Protein 3TR0 (pdb70)

B-factor: mean 34.01, std 17.93, range [10.12, 157.71]

Solvent-accessible surface area: 11438 Å² total

Radius of gyration: 17.56 Å; Cα contacts (8 Å, |Δi|>4): 307; chains: 1; bounding box: 59×30×43 Å

Foldseek 3Di:
DQAAEEEEEAAALQCRVVLVVVLPVVDPQEEEFAKEKCPDAWVVDDDPPNHPHDHPVVVVCVVVVQFLFKDADPNMIIGGGPPVQVVSSVVVGYYYYHDAPRRVVSCCVVGVLYAYEYEAEPDLVSSLVSVVVPPRDDNVCSVVSSVVRVVSVSRVVHDYYAYPPDSVVSSVVVVVVVVVSCVDPVNCCPVCVVVVVVD

Secondary structure (DSSP, 8-state):
----EEEEE--TTS-HHHHHHHHHHHSSSEEEPPPEE-SPPPTT--BTTTBEE--HHHHH--TT--EEEEEEETTEEEEEEHHHHHHHHHTT-EEEEE--HHHHHHHHHH-TT-EEEEEEPS-HHHHHHHHHT-TTS-SSTHHHHHHHHHH---GGG-SEEEE-SSHHHHHHHHHHHHHHHTTSHHHHHHHTHHHHHH-

Sequence (199 aa):
NKANLFIISAPSGAGKTSLVRALVKALAEIKISISHTTRPKRPGDQEGVDYFFIDETRFQAVKEGAFLEHATIYERHYGTEKDWVLRQLKAGRDVLLEIDWQGARQIRELFPPALSIFILPPSIEALRERLIKRRQDDTAIIEQRLALAREEAHYKEFDYLVVNDNFDQAVQNLIHIIISAERLQRDVQEEKKLSRLLAEL

Organism: Coxiella burnetii (strain RSA 493 / Nine Mile phase I) (NCBI:txid227377)

Nearest PDB structures (foldseek):
  3tr0-assembly1_A  TM=1.004E+00  e=2.151E-41  Coxiella burnetii
  8egl-assembly1_K  TM=9.693E-01  e=2.311E-27  Pseudomonas aeruginosa PAO1
  8egl-assembly2_H  TM=9.604E-01  e=1.007E-25  Pseudomonas aeruginosa PAO1
  7s5e-assembly3_E  TM=9.638E-01  e=1.145E-25  Stenotrophomonas maltophilia K279a
  8egl-assembly1_J  TM=9.606E-01  e=2.803E-25  Pseudomonas aeruginosa PAO1

Structure (mmCIF, N/CA/C/O backbone):
data_3TR0
#
_entry.id   3TR0
#
_cell.length_a   67.834
_cell.length_b   45.899
_cell.length_c   70.042
_cell.angle_alpha   90.00
_cell.angle_beta   90.35
_cell.angle_gamma   90.00
#
_symmetry.space_group_name_H-M   'C 1 2 1'
#
loop_
_entity.id
_entity.type
_entity.pdbx_description
1 polymer 'Guanylate kinase'
2 non-polymer 'SULFATE ION'
3 non-polymer "GUANOSINE-5'-MONOPHOSPHATE"
4 water water
#
loop_
_atom_site.group_PDB
_atom_site.id
_atom_site.type_symbol
_atom_site.label_atom_id
_atom_site.label_alt_id
_atom_site.label_comp_id
_atom_site.label_asym_id
_atom_site.label_entity_id
_atom_site.label_seq_id
_atom_site.pdbx_PDB_ins_code
_atom_site.Cartn_x
_atom_site.Cartn_y
_atom_site.Cartn_z
_atom_site.occupancy
_atom_site.B_iso_or_equiv
_atom_site.auth_seq_id
_atom_site.auth_comp_id
_atom_site.auth_asym_id
_atom_site.auth_atom_id
_atom_site.pdbx_PDB_model_num
ATOM 1 N N . ASN A 1 5 ? 12.851 20.715 -24.258 1.00 60.49 2 ASN A N 1
ATOM 2 C CA . ASN A 1 5 ? 13.343 21.687 -23.288 1.00 56.56 2 ASN A CA 1
ATOM 3 C C . ASN A 1 5 ? 12.836 23.107 -23.540 1.00 48.74 2 ASN A C 1
ATOM 4 O O . ASN A 1 5 ? 13.433 24.082 -23.085 1.00 52.55 2 ASN A O 1
ATOM 9 N N . LYS A 1 6 ? 11.739 23.215 -24.284 1.00 27.01 3 LYS A N 1
ATOM 10 C CA . LYS A 1 6 ? 10.968 24.449 -24.322 1.00 20.53 3 LYS A CA 1
ATOM 11 C C . LYS A 1 6 ? 9.516 24.077 -24.069 1.00 23.44 3 LYS A C 1
ATOM 12 O O . LYS A 1 6 ? 8.688 24.068 -24.982 1.00 20.62 3 LYS A O 1
ATOM 18 N N . ALA A 1 7 ? 9.229 23.754 -22.815 1.00 21.00 4 ALA A N 1
ATOM 19 C CA . ALA A 1 7 ? 7.939 23.207 -22.426 1.00 15.01 4 ALA A CA 1
ATOM 20 C C . ALA A 1 7 ? 6.827 24.229 -22.590 1.00 22.01 4 ALA A C 1
ATOM 21 O O . ALA A 1 7 ? 7.057 25.432 -22.511 1.00 18.34 4 ALA A O 1
ATOM 23 N N . ASN A 1 8 ? 5.614 23.737 -22.806 1.00 14.84 5 ASN A N 1
ATOM 24 C CA . ASN A 1 8 ? 4.483 24.607 -23.070 1.00 21.93 5 ASN A CA 1
ATOM 25 C C . ASN A 1 8 ? 3.299 24.192 -22.211 1.00 19.67 5 ASN A C 1
ATOM 26 O O . ASN A 1 8 ? 3.303 23.114 -21.610 1.00 16.28 5 ASN A O 1
ATOM 31 N N . LEU A 1 9 ? 2.296 25.058 -22.146 1.00 13.94 6 LEU A N 1
ATOM 32 C CA . LEU A 1 9 ? 1.034 24.728 -21.503 1.00 12.45 6 LEU A CA 1
ATOM 33 C C . LEU A 1 9 ? 0.011 24.330 -22.562 1.00 18.60 6 LEU A C 1
ATOM 34 O O . LEU A 1 9 ? -0.114 24.986 -23.588 1.00 18.33 6 LEU A O 1
ATOM 39 N N . PHE A 1 10 ? -0.717 23.252 -22.302 1.00 14.89 7 PHE A N 1
ATOM 40 C CA . PHE A 1 10 ? -1.758 22.800 -23.205 1.00 19.01 7 PHE A CA 1
ATOM 41 C C . PHE A 1 10 ? -3.084 22.823 -22.478 1.00 17.12 7 PHE A C 1
ATOM 42 O O . PHE A 1 10 ? -3.327 22.002 -21.596 1.00 16.51 7 PHE A O 1
ATOM 50 N N . ILE A 1 11 ? -3.928 23.785 -22.843 1.00 14.30 8 ILE A N 1
ATOM 51 C CA . ILE A 1 11 ? -5.214 23.980 -22.185 1.00 12.52 8 ILE A CA 1
ATOM 52 C C . ILE A 1 11 ? -6.240 23.072 -22.838 1.00 15.00 8 ILE A C 1
ATOM 53 O O . ILE A 1 11 ? -6.373 23.064 -24.057 1.00 14.56 8 ILE A O 1
ATOM 58 N N . ILE A 1 12 ? -6.957 22.303 -22.024 1.00 16.38 9 ILE A N 1
ATOM 59 C CA . ILE A 1 12 ? -8.024 21.449 -22.523 1.00 15.09 9 ILE A CA 1
ATOM 60 C C . ILE A 1 12 ? -9.338 21.873 -21.886 1.00 18.98 9 ILE A C 1
ATOM 61 O O . ILE A 1 12 ? -9.480 21.817 -20.663 1.00 21.82 9 ILE A O 1
ATOM 66 N N . SER A 1 13 ? -10.296 22.297 -22.706 1.00 16.25 10 SER A N 1
ATOM 67 C CA . SER A 1 13 ? -11.601 22.717 -22.191 1.00 16.81 10 SER A CA 1
ATOM 68 C C . SER A 1 13 ? -12.728 21.968 -22.883 1.00 16.66 10 SER A C 1
ATOM 69 O O . SER A 1 13 ? -12.598 21.562 -24.036 1.00 15.91 10 SER A O 1
ATOM 72 N N . ALA A 1 14 ? -13.835 21.783 -22.167 1.00 16.49 11 ALA A N 1
ATOM 73 C CA . ALA A 1 14 ? -14.983 21.073 -22.708 1.00 17.61 11 ALA A CA 1
ATOM 74 C C . ALA A 1 14 ? -16.171 21.207 -21.765 1.00 15.94 11 ALA A C 1
ATOM 75 O O . ALA A 1 14 ? -15.996 21.434 -20.568 1.00 17.29 11 ALA A O 1
ATOM 77 N N . PRO A 1 15 ? -17.388 21.080 -22.305 1.00 18.99 12 PRO A N 1
ATOM 78 C CA . PRO A 1 15 ? -18.556 21.093 -21.423 1.00 23.04 12 PRO A CA 1
ATOM 79 C C . PRO A 1 15 ? -18.536 19.846 -20.548 1.00 26.41 12 PRO A C 1
ATOM 80 O O . PRO A 1 15 ? -17.953 18.838 -20.947 1.00 24.28 12 PRO A O 1
ATOM 84 N N . SER A 1 16 ? -19.139 19.917 -19.367 1.00 29.33 13 SER A N 1
ATOM 85 C CA . SER A 1 16 ? -19.235 18.745 -18.508 1.00 30.91 13 SER A CA 1
ATOM 86 C C . SER A 1 16 ? -19.955 17.629 -19.257 1.00 20.49 13 SER A C 1
ATOM 87 O O . SER A 1 16 ? -20.941 17.874 -19.952 1.00 25.23 13 SER A O 1
ATOM 90 N N . GLY A 1 17 ? -19.446 16.409 -19.131 1.00 20.59 14 GLY A N 1
ATOM 91 C CA . GLY A 1 17 ? -20.047 15.262 -19.787 1.00 18.41 14 GLY A CA 1
ATOM 92 C C . GLY A 1 17 ? -19.479 14.967 -21.164 1.00 18.65 14 GLY A C 1
ATOM 93 O O . GLY A 1 17 ? -19.985 14.099 -21.874 1.00 23.12 14 GLY A O 1
ATOM 94 N N . ALA A 1 18 ? -18.428 15.684 -21.549 1.00 20.34 15 ALA A N 1
ATOM 95 C CA . ALA A 1 18 ? -17.836 15.494 -22.872 1.00 21.83 15 ALA A CA 1
ATOM 96 C C . ALA A 1 18 ? -16.783 14.390 -22.892 1.00 22.32 15 ALA A C 1
ATOM 97 O O . ALA A 1 18 ? -16.310 14.002 -23.958 1.00 21.76 15 ALA A O 1
ATOM 99 N N . GLY A 1 19 ? -16.414 13.894 -21.713 1.00 20.39 16 GLY A N 1
ATOM 100 C CA . GLY A 1 19 ? -15.443 12.817 -21.607 1.00 23.95 16 GLY A CA 1
ATOM 101 C C . GLY A 1 19 ? -14.008 13.314 -21.594 1.00 24.39 16 GLY A C 1
ATOM 102 O O . GLY A 1 19 ? -13.069 12.566 -21.875 1.00 21.89 16 GLY A O 1
ATOM 103 N N . LYS A 1 20 ? -13.843 14.585 -21.255 1.00 20.73 17 LYS A N 1
ATOM 104 C CA . LYS A 1 20 ? -12.536 15.225 -21.264 1.00 24.41 17 LYS A CA 1
ATOM 105 C C . LYS A 1 20 ? -11.559 14.597 -20.270 1.00 19.93 17 LYS A C 1
ATOM 106 O O . LYS A 1 20 ? -10.423 14.301 -20.618 1.00 18.88 17 LYS A O 1
ATOM 112 N N . THR A 1 21 ? -11.995 14.390 -19.032 1.00 18.45 18 THR A N 1
ATOM 113 C CA . THR A 1 21 ? -11.088 13.835 -18.030 1.00 19.81 18 THR A CA 1
ATOM 114 C C . THR A 1 21 ? -10.484 12.506 -18.477 1.00 24.77 18 THR A C 1
ATOM 115 O O . THR A 1 21 ? -9.282 12.285 -18.336 1.00 20.60 18 THR A O 1
ATOM 119 N N . SER A 1 22 ? -11.313 11.631 -19.036 1.00 21.46 19 SER A N 1
ATOM 120 C CA . SER A 1 22 ? -10.835 10.330 -19.499 1.00 20.69 19 SER A CA 1
ATOM 121 C C . SER A 1 22 ? -9.849 10.453 -20.660 1.00 21.71 19 SER A C 1
ATOM 122 O O . SER A 1 22 ? -8.853 9.733 -20.712 1.00 21.88 19 SER A O 1
ATOM 125 N N . LEU A 1 23 ? -10.135 11.357 -21.592 1.00 18.57 20 LEU A N 1
ATOM 126 C CA . LEU A 1 23 ? -9.243 11.592 -22.727 1.00 18.94 20 LEU A CA 1
ATOM 127 C C . LEU A 1 23 ? -7.868 12.041 -22.255 1.00 22.18 20 LEU A C 1
ATOM 128 O O . LEU A 1 23 ? -6.845 11.525 -22.704 1.00 19.53 20 LEU A O 1
ATOM 133 N N . VAL A 1 24 ? -7.858 13.022 -21.361 1.00 21.18 21 VAL A N 1
ATOM 134 C CA . VAL A 1 24 ? -6.614 13.583 -20.853 1.00 20.44 21 VAL A CA 1
ATOM 135 C C . VAL A 1 24 ? -5.779 12.537 -20.116 1.00 19.76 21 VAL A C 1
ATOM 136 O O . VAL A 1 24 ? -4.555 12.517 -20.232 1.00 21.11 21 VAL A O 1
ATOM 140 N N . ARG A 1 25 ? -6.441 11.656 -19.378 1.00 20.51 22 ARG A N 1
ATOM 141 C CA . ARG A 1 25 ? -5.729 10.598 -18.660 1.00 23.98 22 ARG A CA 1
ATOM 142 C C . ARG A 1 25 ? -5.078 9.583 -19.599 1.00 26.30 22 ARG A C 1
ATOM 143 O O . ARG A 1 25 ? -3.981 9.090 -19.326 1.00 29.75 22 ARG A O 1
ATOM 151 N N . ALA A 1 26 ? -5.746 9.281 -20.707 1.00 25.33 23 ALA A N 1
ATOM 152 C CA . ALA A 1 26 ? -5.175 8.395 -21.715 1.00 26.06 23 ALA A CA 1
ATOM 153 C C . ALA A 1 26 ? -4.033 9.086 -22.454 1.00 22.25 23 ALA A C 1
ATOM 154 O O . ALA A 1 26 ? -3.038 8.455 -22.806 1.00 27.87 23 ALA A O 1
ATOM 156 N N . LEU A 1 27 ? -4.187 10.384 -22.694 1.00 23.85 24 LEU A N 1
ATOM 157 C CA . LEU A 1 27 ? -3.157 11.170 -23.364 1.00 22.40 24 LEU A CA 1
ATOM 158 C C . LEU A 1 27 ? -1.819 11.088 -22.636 1.00 24.64 24 LEU A C 1
ATOM 159 O O . LEU A 1 27 ? -0.773 10.881 -23.256 1.00 25.85 24 LEU A O 1
ATOM 164 N N . VAL A 1 28 ? -1.848 11.255 -21.319 1.00 26.26 25 VAL A N 1
ATOM 165 C CA . VAL A 1 28 ? -0.606 11.261 -20.547 1.00 22.90 25 VAL A CA 1
ATOM 166 C C . VAL A 1 28 ? 0.024 9.878 -20.470 1.00 25.97 25 VAL A C 1
ATOM 167 O O . VAL A 1 28 ? 1.216 9.748 -20.194 1.00 30.32 25 VAL A O 1
ATOM 171 N N . LYS A 1 29 ? -0.775 8.845 -20.717 1.00 32.61 26 LYS A N 1
ATOM 172 C CA . LYS A 1 29 ? -0.261 7.480 -20.742 1.00 34.03 26 LYS A CA 1
ATOM 173 C C . LYS A 1 29 ? 0.438 7.184 -22.062 1.00 37.26 26 LYS A C 1
ATOM 174 O O . LYS A 1 29 ? 1.348 6.358 -22.123 1.00 41.32 26 LYS A O 1
ATOM 180 N N . ALA A 1 30 ? 0.013 7.873 -23.114 1.00 29.14 27 ALA A N 1
ATOM 181 C CA . ALA A 1 30 ? 0.542 7.642 -24.454 1.00 32.06 27 ALA A CA 1
ATOM 182 C C . ALA A 1 30 ? 1.785 8.477 -24.757 1.00 38.06 27 ALA A C 1
ATOM 183 O O . ALA A 1 30 ? 2.601 8.102 -25.600 1.00 41.21 27 ALA A O 1
ATOM 185 N N . LEU A 1 31 ? 1.925 9.608 -24.072 1.00 26.43 28 LEU A N 1
ATOM 186 C CA . LEU A 1 31 ? 3.032 10.525 -24.319 1.00 26.15 28 LEU A CA 1
ATOM 187 C C . LEU A 1 31 ? 3.981 10.622 -23.138 1.00 30.86 28 LEU A C 1
ATOM 188 O O . LEU A 1 31 ? 3.580 10.454 -21.988 1.00 36.25 28 LEU A O 1
ATOM 193 N N . ALA A 1 32 ? 5.243 10.912 -23.431 1.00 25.87 29 ALA A N 1
ATOM 194 C CA . ALA A 1 32 ? 6.228 11.154 -22.388 1.00 30.56 29 ALA A CA 1
ATOM 195 C C . ALA A 1 32 ? 6.393 12.654 -22.163 1.00 26.37 29 ALA A C 1
ATOM 196 O O . ALA A 1 32 ? 6.007 13.462 -23.008 1.00 30.88 29 ALA A O 1
ATOM 198 N N . GLU A 1 33 ? 6.959 13.011 -21.015 1.00 23.65 30 GLU A N 1
ATOM 199 C CA . GLU A 1 33 ? 7.336 14.389 -20.712 1.00 20.47 30 GLU A CA 1
ATOM 200 C C . GLU A 1 33 ? 6.155 15.357 -20.720 1.00 25.39 30 GLU A C 1
ATOM 201 O O . GLU A 1 33 ? 6.276 16.502 -21.155 1.00 19.38 30 GLU A O 1
ATOM 207 N N . ILE A 1 34 ? 5.014 14.888 -20.230 1.00 22.45 31 ILE A N 1
ATOM 208 C CA . ILE A 1 34 ? 3.839 15.735 -20.097 1.00 18.32 31 ILE A CA 1
ATOM 209 C C . ILE A 1 34 ? 3.041 15.286 -18.879 1.00 25.31 31 ILE A C 1
ATOM 210 O O . ILE A 1 34 ? 2.820 14.094 -18.674 1.00 25.44 31 ILE A O 1
ATOM 215 N N . LYS A 1 35 ? 2.641 16.244 -18.052 1.00 16.36 32 LYS A N 1
ATOM 216 C CA . LYS A 1 35 ? 1.918 15.923 -16.827 1.00 19.68 32 LYS A CA 1
ATOM 217 C C . LYS A 1 35 ? 0.668 16.775 -16.674 1.00 22.30 32 LYS A C 1
ATOM 218 O O . LYS A 1 35 ? 0.598 17.894 -17.185 1.00 23.98 32 LYS A O 1
ATOM 224 N N . ILE A 1 36 ? -0.319 16.235 -15.968 1.00 23.73 33 ILE A N 1
ATOM 225 C CA . ILE A 1 36 ? -1.572 16.935 -15.744 1.00 18.32 33 ILE A CA 1
ATOM 226 C C . ILE A 1 36 ? -1.540 17.716 -14.443 1.00 23.00 33 ILE A C 1
ATOM 227 O O . ILE A 1 36 ? -1.244 17.162 -13.384 1.00 23.11 33 ILE A O 1
ATOM 232 N N . SER A 1 37 ? -1.845 19.005 -14.519 1.00 19.06 34 SER A N 1
ATOM 233 C CA . SER A 1 37 ? -1.986 19.808 -13.309 1.00 22.99 34 SER A CA 1
ATOM 234 C C . SER A 1 37 ? -3.212 19.361 -12.525 1.00 22.31 34 SER A C 1
ATOM 235 O O . SER A 1 37 ? -4.319 19.315 -13.064 1.00 19.05 34 SER A O 1
ATOM 238 N N . ILE A 1 38 ? -3.007 19.022 -11.254 1.00 20.43 35 ILE A N 1
ATOM 239 C CA . ILE A 1 38 ? -4.118 18.695 -10.367 1.00 19.56 35 ILE A CA 1
ATOM 240 C C . ILE A 1 38 ? -4.594 19.972 -9.693 1.00 20.00 35 ILE A C 1
ATOM 241 O O . ILE A 1 38 ? -3.846 20.613 -8.948 1.00 21.11 35 ILE A O 1
ATOM 246 N N . SER A 1 39 ? -5.838 20.344 -9.972 1.00 20.12 36 SER A N 1
ATOM 247 C CA . SER A 1 39 ? -6.401 21.603 -9.496 1.00 21.08 36 SER A CA 1
ATOM 248 C C . SER A 1 39 ? -6.840 21.558 -8.040 1.00 31.18 36 SER A C 1
ATOM 249 O O . SER A 1 39 ? -7.090 20.489 -7.482 1.00 30.66 36 SER A O 1
ATOM 252 N N . HIS A 1 40 ? -6.933 22.738 -7.437 1.00 22.21 37 HIS A N 1
ATOM 253 C CA . HIS A 1 40 ? -7.605 22.905 -6.157 1.00 24.68 37 HIS A CA 1
ATOM 254 C C . HIS A 1 40 ? -9.054 23.286 -6.436 1.00 27.33 37 HIS A C 1
ATOM 255 O O . HIS A 1 40 ? -9.339 23.996 -7.402 1.00 27.79 37 HIS A O 1
ATOM 262 N N . THR A 1 41 ? -9.971 22.808 -5.601 1.00 27.22 38 THR A N 1
ATOM 263 C CA . THR A 1 41 ? -11.385 23.117 -5.767 1.00 28.35 38 THR A CA 1
ATOM 264 C C . THR A 1 41 ? -12.128 23.115 -4.433 1.00 30.86 38 THR A C 1
ATOM 265 O O . THR A 1 41 ? -11.768 22.387 -3.511 1.00 27.00 38 THR A O 1
ATOM 269 N N . THR A 1 42 ? -13.164 23.942 -4.342 1.00 28.90 39 THR A N 1
ATOM 270 C CA . THR A 1 42 ? -14.030 23.962 -3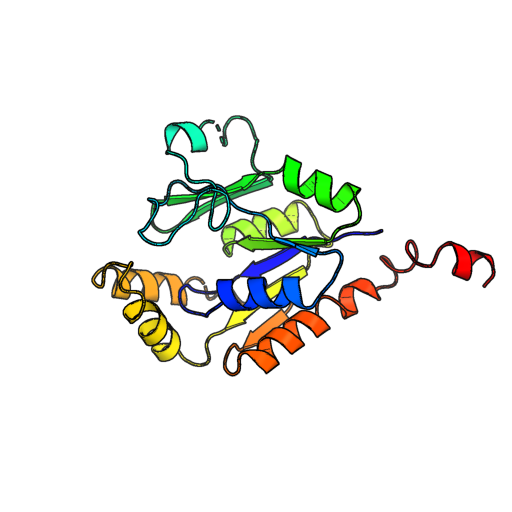.173 1.00 28.51 39 THR A CA 1
ATOM 271 C C . THR A 1 42 ? -15.241 23.079 -3.430 1.00 35.51 39 THR A C 1
ATOM 272 O O . THR A 1 42 ? -16.061 22.857 -2.540 1.00 34.49 39 THR A O 1
ATOM 276 N N . ARG A 1 43 ? -15.353 22.584 -4.659 1.00 34.15 40 ARG A N 1
ATOM 277 C CA . ARG A 1 43 ? -16.435 21.678 -5.013 1.00 35.75 40 ARG A CA 1
ATOM 278 C C . ARG A 1 43 ? -16.377 20.471 -4.083 1.00 35.12 40 ARG A C 1
ATOM 279 O O . ARG A 1 43 ? -15.323 19.864 -3.912 1.00 33.50 40 ARG A O 1
ATOM 287 N N . PRO A 1 44 ? -17.511 20.125 -3.460 1.00 42.72 41 PRO A N 1
ATOM 288 C CA . PRO A 1 44 ? -17.478 19.047 -2.467 1.00 42.72 41 PRO A CA 1
ATOM 289 C C . PRO A 1 44 ? -16.907 17.750 -3.035 1.00 39.41 41 PRO A C 1
ATOM 290 O O . PRO A 1 44 ? -17.218 17.374 -4.166 1.00 38.24 41 PRO A O 1
ATOM 294 N N . LYS A 1 45 ? -16.066 17.084 -2.253 1.00 39.95 42 LYS A N 1
ATOM 295 C CA . LYS A 1 45 ? -15.503 15.802 -2.653 1.00 45.50 42 LYS A CA 1
ATOM 296 C C . LYS A 1 45 ? -16.620 14.774 -2.797 1.00 41.70 42 LYS A C 1
ATOM 297 O O . LYS A 1 45 ? -17.407 14.573 -1.876 1.00 46.80 42 LYS A O 1
ATOM 303 N N . ARG A 1 46 ? -16.692 14.137 -3.962 1.00 47.07 43 ARG A N 1
ATOM 304 C CA . ARG A 1 46 ? -17.754 13.179 -4.253 1.00 51.69 43 ARG A CA 1
ATOM 305 C C . ARG A 1 46 ? -17.300 11.755 -3.960 1.00 44.98 43 ARG A C 1
ATOM 306 O O . ARG A 1 46 ? -16.103 11.479 -3.919 1.00 37.76 43 ARG A O 1
ATOM 314 N N . PRO A 1 47 ? -18.260 10.841 -3.749 1.00 52.91 44 PRO A N 1
ATOM 315 C CA . PRO A 1 47 ? -17.902 9.425 -3.640 1.00 52.58 44 PRO A CA 1
ATOM 316 C C . PRO A 1 47 ? -17.152 8.993 -4.894 1.00 54.44 44 PRO A C 1
ATOM 317 O O . PRO A 1 47 ? -17.615 9.250 -6.006 1.00 45.24 44 PRO A O 1
ATOM 321 N N . GLY A 1 48 ? -15.997 8.362 -4.715 1.00 54.01 45 GLY A N 1
ATOM 322 C CA . GLY A 1 48 ? -15.175 7.960 -5.840 1.00 48.86 45 GLY A CA 1
ATOM 323 C C . GLY A 1 48 ? -13.963 8.854 -6.019 1.00 44.82 45 GLY A C 1
ATOM 324 O O . GLY A 1 48 ? -12.925 8.409 -6.507 1.00 42.34 45 GLY A O 1
ATOM 325 N N . ASP A 1 49 ? -14.093 10.118 -5.622 1.00 37.49 46 ASP A N 1
ATOM 326 C CA . ASP A 1 49 ? -12.993 11.074 -5.735 1.00 30.84 46 ASP A CA 1
ATOM 327 C C . ASP A 1 49 ? -11.846 10.725 -4.796 1.00 38.27 46 ASP A C 1
ATOM 328 O O . ASP A 1 49 ? -12.065 10.245 -3.683 1.00 36.63 46 ASP A O 1
ATOM 333 N N . GLN A 1 50 ? -10.622 10.980 -5.248 1.00 35.06 47 GLN A N 1
ATOM 334 C CA . GLN A 1 50 ? -9.436 10.737 -4.439 1.00 41.33 47 GLN A CA 1
ATOM 335 C C . GLN A 1 50 ? -8.593 12.001 -4.297 1.00 42.25 47 GLN A C 1
ATOM 336 O O . GLN A 1 50 ? -8.214 12.622 -5.290 1.00 33.49 47 GLN A O 1
ATOM 342 N N . GLU A 1 51 ? -8.303 12.377 -3.055 1.00 39.15 48 GLU A N 1
ATOM 343 C CA . GLU A 1 51 ? -7.460 13.535 -2.783 1.00 33.04 48 GLU A CA 1
ATOM 344 C C . GLU A 1 51 ? -6.112 13.412 -3.493 1.00 35.24 48 GLU A C 1
ATOM 345 O O . GLU A 1 51 ? -5.438 12.388 -3.388 1.00 38.96 48 GLU A O 1
ATOM 351 N N . GLY A 1 52 ? -5.728 14.457 -4.220 1.00 32.61 49 GLY A N 1
ATOM 352 C CA . GLY A 1 52 ? -4.458 14.474 -4.928 1.00 26.01 49 GLY A CA 1
ATOM 353 C C . GLY A 1 52 ? -4.480 13.715 -6.241 1.00 35.02 49 GLY A C 1
ATOM 354 O O . GLY A 1 52 ? -3.486 13.683 -6.969 1.00 36.99 49 GLY A O 1
ATOM 355 N N . VAL A 1 53 ? -5.615 13.096 -6.548 1.00 35.97 50 VAL A N 1
ATOM 356 C CA . VAL A 1 53 ? -5.768 12.362 -7.798 1.00 30.78 50 VAL A CA 1
ATOM 357 C C . VAL A 1 53 ? -6.741 13.085 -8.725 1.00 35.64 50 VAL A C 1
ATOM 358 O O . VAL A 1 53 ? -6.409 13.409 -9.864 1.00 36.38 50 VAL A O 1
ATOM 362 N N . ASP A 1 54 ? -7.946 13.335 -8.225 1.00 25.09 51 ASP A N 1
ATOM 363 C CA . ASP A 1 54 ? -8.948 14.080 -8.972 1.00 24.59 51 ASP A CA 1
ATOM 364 C C . ASP A 1 54 ? -8.748 15.575 -8.753 1.00 27.14 51 ASP A C 1
ATOM 365 O O . ASP A 1 54 ? -8.717 16.360 -9.700 1.00 26.72 51 ASP A O 1
ATOM 370 N N . TYR A 1 55 ? -8.597 15.955 -7.490 1.00 23.68 52 TYR A N 1
ATOM 371 C CA . TYR A 1 55 ? -8.358 17.341 -7.120 1.00 22.49 52 TYR A CA 1
ATOM 372 C C . TYR A 1 55 ? -7.656 17.369 -5.782 1.00 34.64 52 TYR A C 1
ATOM 373 O O . TYR A 1 55 ? -7.569 16.352 -5.092 1.00 26.85 52 TYR A O 1
ATOM 382 N N . PHE A 1 56 ? -7.161 18.545 -5.420 1.00 23.64 53 PHE A N 1
ATOM 383 C CA . PHE A 1 56 ? -6.853 18.835 -4.038 1.00 26.99 53 PHE A CA 1
ATOM 384 C C . PHE A 1 56 ? -8.108 19.482 -3.487 1.00 28.72 53 PHE A C 1
ATOM 385 O O . PHE A 1 56 ? -8.416 20.628 -3.815 1.00 29.70 53 PHE A O 1
ATOM 393 N N . PHE A 1 57 ? -8.851 18.737 -2.677 1.00 27.48 54 PHE A N 1
ATOM 394 C CA . PHE A 1 57 ? -10.117 19.237 -2.170 1.00 28.50 54 PHE A CA 1
ATOM 395 C C . PHE A 1 57 ? -9.905 20.075 -0.917 1.00 30.32 54 PHE A C 1
ATOM 396 O O . PHE A 1 57 ? -9.349 19.603 0.073 1.00 31.49 54 PHE A O 1
ATOM 404 N N . ILE A 1 58 ? -10.340 21.328 -0.976 1.00 34.08 55 ILE A N 1
ATOM 405 C CA . ILE A 1 58 ? -10.198 22.239 0.151 1.00 35.34 55 ILE A CA 1
ATOM 406 C C . ILE A 1 58 ? -11.486 23.025 0.360 1.00 34.98 55 ILE A C 1
ATOM 407 O O . ILE A 1 58 ? -12.415 22.920 -0.440 1.00 35.74 55 ILE A O 1
ATOM 412 N N . ASP A 1 59 ? -11.544 23.808 1.433 1.00 37.67 56 ASP A N 1
ATOM 413 C CA . ASP A 1 59 ? -12.724 24.627 1.694 1.00 37.72 56 ASP A CA 1
ATOM 414 C C . ASP A 1 59 ? -12.563 26.054 1.174 1.00 41.64 56 ASP A C 1
ATOM 415 O O . ASP A 1 59 ? -11.480 26.446 0.734 1.00 41.35 56 ASP A O 1
ATOM 420 N N . GLU A 1 60 ? -13.652 26.816 1.213 1.00 38.90 57 GLU A N 1
ATOM 421 C CA . GLU A 1 60 ? -13.657 28.198 0.736 1.00 44.45 57 GLU A CA 1
ATOM 422 C C . GLU A 1 60 ? -12.617 29.060 1.441 1.00 39.27 57 GLU A C 1
ATOM 423 O O . GLU A 1 60 ? -11.974 29.903 0.818 1.00 38.16 57 GLU A O 1
ATOM 429 N N . THR A 1 61 ? -12.473 28.859 2.747 1.00 39.31 58 THR A N 1
ATOM 430 C CA . THR A 1 61 ? -11.517 29.625 3.534 1.00 39.96 58 THR A CA 1
ATOM 431 C C . THR A 1 61 ? -10.106 29.426 2.998 1.00 39.46 58 THR A C 1
ATOM 432 O O . THR A 1 61 ? -9.375 30.390 2.763 1.00 41.68 58 THR A O 1
ATOM 436 N N . ARG A 1 62 ? -9.730 28.168 2.802 1.00 40.46 59 ARG A N 1
ATOM 437 C CA . ARG A 1 62 ? -8.443 27.834 2.200 1.00 44.61 59 ARG A CA 1
ATOM 438 C C . ARG A 1 62 ? -8.297 28.405 0.789 1.00 41.03 59 ARG A C 1
ATOM 439 O O . ARG A 1 62 ? -7.262 28.976 0.447 1.00 39.21 59 ARG A O 1
ATOM 447 N N . PHE A 1 63 ? -9.331 28.245 -0.030 1.00 36.50 60 PHE A N 1
ATOM 448 C CA . PHE A 1 63 ? -9.262 28.692 -1.419 1.00 32.32 60 PHE A CA 1
ATOM 449 C C . PHE A 1 63 ? -9.143 30.208 -1.502 1.00 37.53 60 PHE A C 1
ATOM 450 O O . PHE A 1 63 ? -8.318 30.735 -2.249 1.00 31.47 60 PHE A O 1
ATOM 458 N N . GLN A 1 64 ? -9.968 30.908 -0.729 1.00 40.19 61 GLN A N 1
ATOM 459 C CA . GLN A 1 64 ? -9.940 32.364 -0.720 1.00 42.77 61 GLN A CA 1
ATOM 460 C C . GLN A 1 64 ? -8.565 32.854 -0.287 1.00 47.75 61 GLN A C 1
ATOM 461 O O . GLN A 1 64 ? -8.026 33.806 -0.853 1.00 41.86 61 GLN A O 1
ATOM 467 N N . ALA A 1 65 ? -8.002 32.194 0.721 1.00 49.78 62 ALA A N 1
ATOM 468 C CA . ALA A 1 65 ? -6.647 32.488 1.163 1.00 48.52 62 ALA A CA 1
ATOM 469 C C . ALA A 1 65 ? -5.688 32.435 -0.024 1.00 39.42 62 ALA A C 1
ATOM 470 O O . ALA A 1 65 ? -4.986 33.405 -0.306 1.00 39.33 62 ALA A O 1
ATOM 480 N N . VAL A 1 67 ? -6.223 32.646 -3.141 1.00 42.91 64 VAL A N 1
ATOM 481 C CA . VAL A 1 67 ? -6.515 33.713 -4.094 1.00 42.26 64 VAL A CA 1
ATOM 482 C C . VAL A 1 67 ? -5.860 35.030 -3.681 1.00 43.78 64 VAL A C 1
ATOM 483 O O . VAL A 1 67 ? -5.182 35.671 -4.481 1.00 41.79 64 VAL A O 1
ATOM 487 N N . LYS A 1 68 ? -6.068 35.431 -2.428 1.00 41.41 65 LYS A N 1
ATOM 488 C CA . LYS A 1 68 ? -5.481 36.666 -1.914 1.00 52.19 65 LYS A CA 1
ATOM 489 C C . LYS A 1 68 ? -3.955 36.593 -1.875 1.00 48.68 65 LYS A C 1
ATOM 490 O O . LYS A 1 68 ? -3.273 37.602 -2.051 1.00 53.16 65 LYS A O 1
ATOM 496 N N . GLU A 1 69 ? -3.427 35.395 -1.641 1.00 35.69 66 GLU A N 1
ATOM 497 C CA . GLU A 1 69 ? -1.984 35.192 -1.565 1.00 41.64 66 GLU A CA 1
ATOM 498 C C . GLU A 1 69 ? -1.345 35.172 -2.953 1.00 47.29 66 GLU A C 1
ATOM 499 O O . GLU A 1 69 ? -0.137 35.366 -3.092 1.00 45.06 66 GLU A O 1
ATOM 505 N N . GLY A 1 70 ? -2.161 34.929 -3.975 1.00 45.74 67 GLY A N 1
ATOM 506 C CA . GLY A 1 70 ? -1.672 34.854 -5.341 1.00 41.77 67 GLY A CA 1
ATOM 507 C C . GLY A 1 70 ? -1.096 33.492 -5.678 1.00 41.91 67 GLY A C 1
ATOM 508 O O . GLY A 1 70 ? -0.287 33.359 -6.596 1.00 36.48 67 GLY A O 1
ATOM 509 N N . ALA A 1 71 ? -1.523 32.474 -4.936 1.00 37.35 68 ALA A N 1
ATOM 510 C CA . ALA A 1 71 ? -1.012 31.117 -5.108 1.00 32.58 68 ALA A CA 1
ATOM 511 C C . ALA A 1 71 ? -1.483 30.467 -6.403 1.00 29.62 68 ALA A C 1
ATOM 512 O O . ALA A 1 71 ? -0.962 29.429 -6.808 1.00 30.01 68 ALA A O 1
ATOM 514 N N . PHE A 1 72 ? -2.477 31.066 -7.048 1.00 39.44 69 PHE A N 1
ATOM 515 C CA . PHE A 1 72 ? -3.018 30.491 -8.273 1.00 31.20 69 PHE A CA 1
ATOM 516 C C . PHE A 1 72 ? -2.483 31.164 -9.532 1.00 28.63 69 PHE A C 1
ATOM 517 O O . PHE A 1 72 ? -2.387 32.386 -9.609 1.00 36.05 69 PHE A O 1
ATOM 525 N N . LEU A 1 73 ? -2.139 30.344 -10.518 1.00 31.84 70 LEU A N 1
ATOM 526 C CA . LEU A 1 73 ? -1.745 30.827 -11.833 1.00 19.61 70 LEU A CA 1
ATOM 527 C C . LEU A 1 73 ? -2.998 31.318 -12.527 1.00 32.75 70 LEU A C 1
ATOM 528 O O . LEU A 1 73 ? -2.962 32.205 -13.385 1.00 35.39 70 LEU A O 1
ATOM 533 N N . GLU A 1 74 ? -4.114 30.731 -12.112 1.00 29.01 71 GLU A N 1
ATOM 534 C CA . GLU A 1 74 ? -5.390 30.889 -12.769 1.00 24.45 71 GLU A CA 1
ATOM 535 C C . GLU A 1 74 ? -6.463 30.426 -11.792 1.00 24.49 71 GLU A C 1
ATOM 536 O O . GLU A 1 74 ? -6.269 29.436 -11.086 1.00 29.14 71 GLU A O 1
ATOM 542 N N . HIS A 1 75 ? -7.583 31.140 -11.730 1.00 26.35 72 HIS A N 1
ATOM 543 C CA . HIS A 1 75 ? -8.707 30.691 -10.913 1.00 29.76 72 HIS A CA 1
ATOM 544 C C . HIS A 1 75 ? -10.038 31.234 -11.427 1.00 34.87 72 HIS A C 1
ATOM 545 O O . HIS A 1 75 ? -10.095 32.300 -12.037 1.00 27.35 72 HIS A O 1
ATOM 552 N N . ALA A 1 76 ? -11.110 30.487 -11.183 1.00 25.65 73 ALA A N 1
ATOM 553 C CA . ALA A 1 76 ? -12.422 30.873 -11.679 1.00 29.81 73 ALA A CA 1
ATOM 554 C C . ALA A 1 76 ? -13.520 30.308 -10.801 1.00 32.59 73 ALA A C 1
ATOM 555 O O . ALA A 1 76 ? -13.292 29.391 -10.009 1.00 29.98 73 ALA A O 1
ATOM 557 N N . THR A 1 77 ? -14.715 30.867 -10.952 1.00 35.24 74 THR A N 1
ATOM 558 C CA . THR A 1 77 ? -15.891 30.365 -10.266 1.00 30.66 74 THR A CA 1
ATOM 559 C C . THR A 1 77 ? -16.797 29.670 -11.266 1.00 29.84 74 THR A C 1
ATOM 560 O O . THR A 1 77 ? -17.126 30.233 -12.310 1.00 27.63 74 THR A O 1
ATOM 564 N N . ILE A 1 78 ? -17.189 28.443 -10.942 1.00 32.20 75 ILE A N 1
ATOM 565 C CA . ILE A 1 78 ? -18.014 27.633 -11.829 1.00 32.02 75 ILE A CA 1
ATOM 566 C C . ILE A 1 78 ? -19.110 26.935 -11.034 1.00 39.09 75 ILE A C 1
ATOM 567 O O . ILE A 1 78 ? -18.832 26.202 -10.083 1.00 30.26 75 ILE A O 1
ATOM 572 N N . TYR A 1 79 ? -20.357 27.163 -11.430 1.00 38.53 76 TYR A N 1
ATOM 573 C CA . TYR A 1 79 ? -21.496 26.628 -10.694 1.00 37.65 76 TYR A CA 1
ATOM 574 C C . TYR A 1 79 ? -21.332 26.878 -9.196 1.00 36.94 76 TYR A C 1
ATOM 575 O O . TYR A 1 79 ? -21.455 25.964 -8.382 1.00 36.81 76 TYR A O 1
ATOM 584 N N . GLU A 1 80 ? -21.036 28.127 -8.846 1.00 32.67 77 GLU A N 1
ATOM 585 C CA . GLU A 1 80 ? -20.943 28.555 -7.451 1.00 40.53 77 GLU A CA 1
ATOM 586 C C . GLU A 1 80 ? -19.848 27.857 -6.645 1.00 41.53 77 GLU A C 1
ATOM 587 O O . GLU A 1 80 ? -19.863 27.891 -5.414 1.00 41.68 77 GLU A O 1
ATOM 593 N N . ARG A 1 81 ? -18.903 27.229 -7.336 1.00 35.47 78 ARG A N 1
ATOM 594 C CA . ARG A 1 81 ? -17.753 26.622 -6.675 1.00 31.60 78 ARG A CA 1
ATOM 595 C C . ARG A 1 81 ? -16.467 27.202 -7.251 1.00 37.32 78 ARG A C 1
ATOM 596 O O . ARG A 1 81 ? -16.476 27.818 -8.318 1.00 34.97 78 ARG A O 1
ATOM 604 N N . HIS A 1 82 ? -15.363 27.003 -6.543 1.00 27.57 79 HIS A N 1
ATOM 605 C CA . HIS A 1 82 ? -14.096 27.596 -6.938 1.00 31.37 79 HIS A CA 1
ATOM 606 C C . HIS A 1 82 ? -13.109 26.538 -7.391 1.00 26.16 79 HIS A C 1
ATOM 607 O O . HIS A 1 82 ? -13.016 25.466 -6.793 1.00 25.77 79 HIS A O 1
ATOM 614 N N . TYR A 1 83 ? -12.390 26.852 -8.465 1.00 28.00 80 TYR A N 1
ATOM 615 C CA . TYR A 1 83 ? -11.355 25.987 -9.013 1.00 20.82 80 TYR A CA 1
ATOM 616 C C . TYR A 1 83 ? -10.140 26.834 -9.390 1.00 27.23 80 TYR A C 1
ATOM 617 O O . TYR A 1 83 ? -10.281 27.954 -9.884 1.00 27.40 80 TYR A O 1
ATOM 626 N N . GLY A 1 84 ? -8.944 26.296 -9.187 1.00 24.13 81 GLY A N 1
ATOM 627 C CA . GLY A 1 84 ? -7.745 27.027 -9.547 1.00 23.67 81 GLY A CA 1
ATOM 628 C C . GLY A 1 84 ? -6.539 26.155 -9.822 1.00 23.45 81 GLY A C 1
ATOM 629 O O . GLY A 1 84 ? -6.465 25.015 -9.365 1.00 32.56 81 GLY A O 1
ATOM 630 N N . THR A 1 85 ? -5.592 26.705 -10.576 1.00 22.88 82 THR A N 1
ATOM 631 C CA . THR A 1 85 ? -4.347 26.021 -10.891 1.00 21.89 82 THR A CA 1
ATOM 632 C C . THR A 1 85 ? -3.223 26.577 -10.029 1.00 25.72 82 THR A C 1
ATOM 633 O O . THR A 1 85 ? -2.837 27.736 -10.175 1.00 24.16 82 THR A O 1
ATOM 637 N N . GLU A 1 86 ? -2.701 25.752 -9.129 1.00 24.71 83 GLU A N 1
ATOM 638 C CA . GLU A 1 86 ? -1.596 26.172 -8.274 1.00 30.25 83 GLU A CA 1
ATOM 639 C C . GLU A 1 86 ? -0.390 26.505 -9.151 1.00 32.13 83 GLU A C 1
ATOM 640 O O . GLU A 1 86 ? 0.038 25.698 -9.983 1.00 27.13 83 GLU A O 1
ATOM 646 N N . LYS A 1 87 ? 0.142 27.709 -8.972 1.00 28.93 84 LYS A N 1
ATOM 647 C CA . LYS A 1 87 ? 1.147 28.252 -9.880 1.00 24.81 84 LYS A CA 1
ATOM 648 C C . LYS A 1 87 ? 2.506 27.559 -9.802 1.00 22.75 84 LYS A C 1
ATOM 649 O O . LYS A 1 87 ? 3.130 27.281 -10.825 1.00 24.03 84 LYS A O 1
ATOM 655 N N . ASP A 1 88 ? 2.976 27.297 -8.588 1.00 26.37 85 ASP A N 1
ATOM 656 C CA . ASP A 1 88 ? 4.343 26.823 -8.417 1.00 25.16 85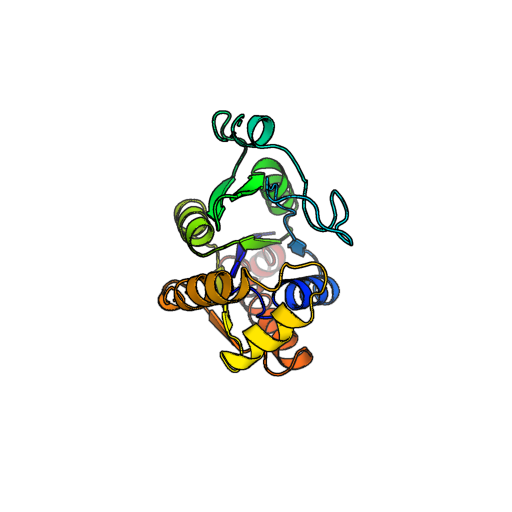 ASP A CA 1
ATOM 657 C C . ASP A 1 88 ? 4.577 25.444 -9.025 1.00 26.77 85 ASP A C 1
ATOM 658 O O . ASP A 1 88 ? 5.622 25.193 -9.631 1.00 26.77 85 ASP A O 1
ATOM 663 N N . TRP A 1 89 ? 3.612 24.546 -8.871 1.00 19.41 86 TRP A N 1
ATOM 664 C CA . TRP A 1 89 ? 3.774 23.204 -9.412 1.00 27.48 86 TRP A CA 1
ATOM 665 C C . TRP A 1 89 ? 3.957 23.249 -10.925 1.00 26.72 86 TRP A C 1
ATOM 666 O O . TRP A 1 89 ? 4.799 22.549 -11.478 1.00 22.30 86 TRP A O 1
ATOM 677 N N . VAL A 1 90 ? 3.166 24.083 -11.587 1.00 20.08 87 VAL A N 1
ATOM 678 C CA . VAL A 1 90 ? 3.234 24.208 -13.039 1.00 19.20 87 VAL A CA 1
ATOM 679 C C . VAL A 1 90 ? 4.611 24.709 -13.479 1.00 25.22 87 VAL A C 1
ATOM 680 O O . VAL A 1 90 ? 5.235 24.141 -14.375 1.00 22.33 87 VAL A O 1
ATOM 684 N N . LEU A 1 91 ? 5.090 25.763 -12.832 1.00 22.03 88 LEU A N 1
ATOM 685 C CA . LEU A 1 91 ? 6.380 26.335 -13.194 1.00 25.52 88 LEU A CA 1
ATOM 686 C C . LEU A 1 91 ? 7.53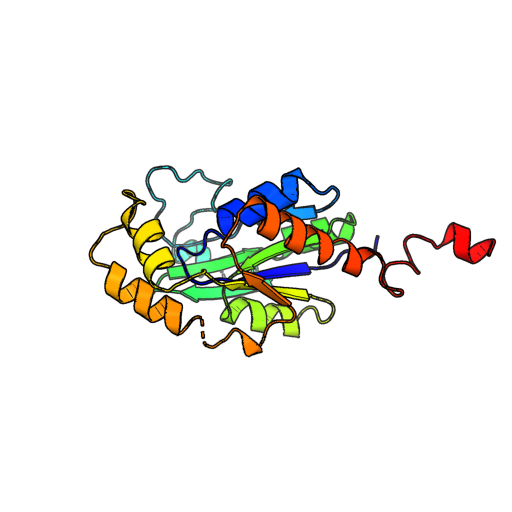8 25.369 -12.940 1.00 25.83 88 LEU A C 1
ATOM 687 O O . LEU A 1 91 ? 8.510 25.359 -13.688 1.00 23.00 88 LEU A O 1
ATOM 692 N N . ARG A 1 92 ? 7.440 24.559 -11.888 1.00 19.74 89 ARG A N 1
ATOM 693 C CA . ARG A 1 92 ? 8.446 23.526 -11.650 1.00 24.19 89 ARG A CA 1
ATOM 694 C C . ARG A 1 92 ? 8.516 22.526 -12.806 1.00 23.70 89 ARG A C 1
ATOM 695 O O . ARG A 1 92 ? 9.607 22.126 -13.228 1.00 25.84 89 ARG A O 1
ATOM 703 N N . GLN A 1 93 ? 7.352 22.129 -13.313 1.00 24.07 90 GLN A N 1
ATOM 704 C CA . GLN A 1 93 ? 7.275 21.197 -14.435 1.00 24.47 90 GLN A CA 1
ATOM 705 C C . GLN A 1 93 ? 7.888 21.788 -15.695 1.00 27.35 90 GLN A C 1
ATOM 706 O O . GLN A 1 93 ? 8.667 21.128 -16.386 1.00 23.82 90 GLN A O 1
ATOM 712 N N . LEU A 1 94 ? 7.527 23.031 -15.997 1.00 21.08 91 LEU A N 1
ATOM 713 C CA . LEU A 1 94 ? 8.080 23.713 -17.167 1.00 23.12 91 LEU A CA 1
ATOM 714 C C . LEU A 1 94 ? 9.600 23.813 -17.065 1.00 24.01 91 LEU A C 1
ATOM 715 O O . LEU A 1 94 ? 10.317 23.585 -18.044 1.00 27.06 91 LEU A O 1
ATOM 720 N N . LYS A 1 95 ? 10.082 24.151 -15.873 1.00 26.40 92 LYS A N 1
ATOM 721 C CA . LYS A 1 95 ? 11.514 24.250 -15.605 1.00 26.94 92 LYS A CA 1
ATOM 722 C C . LYS A 1 95 ? 12.215 22.924 -15.861 1.00 28.45 92 LYS A C 1
ATOM 723 O O . LYS A 1 95 ? 13.338 22.889 -16.360 1.00 29.82 92 LYS A O 1
ATOM 729 N N . ALA A 1 96 ? 11.545 21.835 -15.508 1.00 21.74 93 ALA A N 1
ATOM 730 C CA . ALA A 1 96 ? 12.102 20.501 -15.676 1.00 25.74 93 ALA A CA 1
ATOM 731 C C . ALA A 1 96 ? 11.996 20.025 -17.121 1.00 31.00 93 ALA A C 1
ATOM 732 O O . ALA A 1 96 ? 12.474 18.943 -17.459 1.00 33.23 93 ALA A O 1
ATOM 734 N N . GLY A 1 97 ? 11.363 20.832 -17.967 1.00 26.46 94 GLY A N 1
ATOM 735 C CA . GLY A 1 97 ? 11.253 20.514 -19.379 1.00 24.24 94 GLY A CA 1
ATOM 736 C C . GLY A 1 97 ? 10.032 19.677 -19.719 1.00 24.86 94 GLY A C 1
ATOM 737 O O . GLY A 1 97 ? 9.960 19.082 -20.792 1.00 24.07 94 GLY A O 1
ATOM 738 N N . ARG A 1 98 ? 9.070 19.630 -18.804 1.00 19.31 95 ARG A N 1
ATOM 739 C CA . ARG A 1 98 ? 7.844 18.865 -19.018 1.00 18.55 95 ARG A CA 1
ATOM 740 C C . ARG A 1 98 ? 6.695 19.784 -19.409 1.00 17.71 95 ARG A C 1
ATOM 741 O O . ARG A 1 98 ? 6.461 20.807 -18.763 1.00 16.72 95 ARG A O 1
ATOM 749 N N . ASP A 1 99 ? 5.978 19.417 -20.466 1.00 18.40 96 ASP A N 1
ATOM 750 C CA . ASP A 1 99 ? 4.764 20.124 -20.838 1.00 20.89 96 ASP A CA 1
ATOM 751 C C . ASP A 1 99 ? 3.709 19.882 -19.773 1.00 18.48 96 ASP A C 1
ATOM 752 O O . ASP A 1 99 ? 3.761 18.887 -19.053 1.00 17.97 96 ASP A O 1
ATOM 757 N N . VAL A 1 100 ? 2.761 20.801 -19.661 1.00 13.05 97 VAL A N 1
ATOM 758 C CA . VAL A 1 100 ? 1.730 20.681 -18.642 1.00 17.24 97 VAL A CA 1
ATOM 759 C C . VAL A 1 100 ? 0.357 20.766 -19.273 1.00 20.36 97 VAL A C 1
ATOM 760 O O . VAL A 1 100 ? 0.093 21.649 -20.086 1.00 19.42 97 VAL A O 1
ATOM 764 N N . LEU A 1 101 ? -0.509 19.836 -18.893 1.00 17.63 98 LEU A N 1
ATOM 765 C CA . LEU A 1 101 ? -1.895 19.851 -19.332 1.00 17.77 98 LEU A CA 1
ATOM 766 C C . LEU A 1 101 ? -2.754 20.549 -18.295 1.00 21.56 98 LEU A C 1
ATOM 767 O O . LEU A 1 101 ? -2.698 20.218 -17.110 1.00 21.09 98 LEU A O 1
ATOM 772 N N . LEU A 1 102 ? -3.538 21.523 -18.741 1.00 14.99 99 LEU A N 1
ATOM 773 C CA . LEU A 1 102 ? -4.451 22.229 -17.849 1.00 15.23 99 LEU A CA 1
ATOM 774 C C . LEU A 1 102 ? -5.892 21.941 -18.252 1.00 21.20 99 LEU A C 1
ATOM 775 O O . LEU A 1 102 ? -6.357 22.392 -19.300 1.00 15.81 99 LEU A O 1
ATOM 780 N N . GLU A 1 103 ? -6.593 21.173 -17.425 1.00 14.36 100 GLU A N 1
ATOM 781 C CA . GLU A 1 103 ? -8.004 20.905 -17.665 1.00 15.11 100 GLU A CA 1
ATOM 782 C C . GLU A 1 103 ? -8.795 21.985 -16.958 1.00 22.53 100 GLU A C 1
ATOM 783 O O . GLU A 1 103 ? -9.136 21.839 -15.785 1.00 19.03 100 GLU A O 1
ATOM 789 N N . ILE A 1 104 ? -9.058 23.080 -17.661 1.00 17.05 101 ILE A N 1
ATOM 790 C CA . ILE A 1 104 ? -9.682 24.247 -17.054 1.00 18.38 101 ILE A CA 1
ATOM 791 C C . ILE A 1 104 ? -10.789 24.785 -17.948 1.00 19.54 101 ILE A C 1
ATOM 792 O O . ILE A 1 104 ? -10.857 24.437 -19.123 1.00 19.67 101 ILE A O 1
ATOM 797 N N . ASP A 1 105 ? -11.661 25.626 -17.394 1.00 19.56 102 ASP A N 1
ATOM 798 C CA . ASP A 1 105 ? -12.797 26.133 -18.158 1.00 21.55 102 ASP A CA 1
ATOM 799 C C . ASP A 1 105 ? -12.385 27.310 -19.027 1.00 17.54 102 ASP A C 1
ATOM 800 O O . ASP A 1 105 ? -11.209 27.677 -19.068 1.00 19.53 102 ASP A O 1
ATOM 805 N N . TRP A 1 106 ? -13.351 27.899 -19.724 1.00 18.82 103 TRP A N 1
ATOM 806 C CA . TRP A 1 106 ? -13.046 28.972 -20.673 1.00 24.63 103 TRP A CA 1
ATOM 807 C C . TRP A 1 106 ? -12.511 30.226 -19.987 1.00 27.99 103 TRP A C 1
ATOM 808 O O . TRP A 1 106 ? -11.699 30.953 -20.564 1.00 20.67 103 TRP A O 1
ATOM 819 N N . GLN A 1 107 ? -12.964 30.476 -18.759 1.00 24.41 104 GLN A N 1
ATOM 820 C CA . GLN A 1 107 ? -12.488 31.619 -17.987 1.00 26.99 104 GLN A CA 1
ATOM 821 C C . GLN A 1 107 ? -11.017 31.454 -17.649 1.00 20.81 104 GLN A C 1
ATOM 822 O O . GLN A 1 107 ? -10.230 32.386 -17.787 1.00 23.01 104 GLN A O 1
ATOM 828 N N . GLY A 1 108 ? -10.653 30.264 -17.187 1.00 19.64 105 GLY A N 1
ATOM 829 C CA . GLY A 1 108 ? -9.266 29.974 -16.881 1.00 17.14 105 GLY A CA 1
ATOM 830 C C . GLY A 1 108 ? -8.396 30.056 -18.122 1.00 20.61 105 GLY A C 1
ATOM 831 O O . GLY A 1 108 ? -7.264 30.545 -18.071 1.00 20.93 105 GLY A O 1
ATOM 832 N N . ALA A 1 109 ? -8.928 29.580 -19.244 1.00 18.77 106 ALA A N 1
ATOM 833 C CA . ALA A 1 109 ? -8.203 29.621 -20.511 1.00 21.24 106 ALA A CA 1
ATOM 834 C C . ALA A 1 109 ? -7.806 31.049 -20.873 1.00 21.24 106 ALA A C 1
ATOM 835 O O . ALA A 1 109 ? -6.660 31.307 -21.241 1.00 21.41 106 ALA A O 1
ATOM 837 N N . ARG A 1 110 ? -8.756 31.977 -20.768 1.00 25.96 107 ARG A N 1
ATOM 838 C CA . ARG A 1 110 ? -8.474 33.384 -21.049 1.00 25.95 107 ARG A CA 1
ATOM 839 C C . ARG A 1 110 ? -7.317 33.903 -20.196 1.00 24.89 107 ARG A C 1
ATOM 840 O O . ARG A 1 110 ? -6.468 34.649 -20.682 1.00 32.02 107 ARG A O 1
ATOM 848 N N . GLN A 1 111 ? -7.283 33.506 -18.927 1.00 27.24 108 GLN A N 1
ATOM 849 C CA . GLN A 1 111 ? -6.228 33.949 -18.017 1.00 24.91 108 GLN A CA 1
ATOM 850 C C . GLN A 1 111 ? -4.868 33.410 -18.436 1.00 31.57 108 GLN A C 1
ATOM 851 O O . GLN A 1 111 ? -3.880 34.145 -18.474 1.00 29.86 108 GLN A O 1
ATOM 857 N N . ILE A 1 112 ? -4.822 32.120 -18.749 1.00 25.64 109 ILE A N 1
ATOM 858 C CA . ILE A 1 112 ? -3.575 31.478 -19.146 1.00 23.92 109 ILE A CA 1
ATOM 859 C C . ILE A 1 112 ? -3.024 32.064 -20.449 1.00 22.48 109 ILE A C 1
ATOM 860 O O . ILE A 1 112 ? -1.822 32.302 -20.568 1.00 24.19 109 ILE A O 1
ATOM 865 N N . ARG A 1 113 ? -3.901 32.302 -21.421 1.00 21.51 110 ARG A N 1
ATOM 866 C CA . ARG A 1 113 ? -3.473 32.886 -22.695 1.00 24.25 110 ARG A CA 1
ATOM 867 C C . ARG A 1 113 ? -2.786 34.233 -22.496 1.00 37.07 110 ARG A C 1
ATOM 868 O O . ARG A 1 113 ? -1.801 34.541 -23.167 1.00 29.89 110 ARG A O 1
ATOM 876 N N . GLU A 1 114 ? -3.314 35.034 -21.578 1.00 35.74 111 GLU A N 1
ATOM 877 C CA . GLU A 1 114 ? -2.712 36.320 -21.245 1.00 37.74 111 GLU A CA 1
ATOM 878 C C . GLU A 1 114 ? -1.349 36.120 -20.595 1.00 30.11 111 GLU A C 1
ATOM 879 O O . GLU A 1 114 ? -0.369 36.773 -20.953 1.00 34.99 111 GLU A O 1
ATOM 885 N N . LEU A 1 115 ? -1.299 35.197 -19.642 1.00 27.52 112 LEU A N 1
ATOM 886 C CA . LEU A 1 115 ? -0.132 35.005 -18.791 1.00 25.09 112 LEU A CA 1
ATOM 887 C C . LEU A 1 115 ? 0.998 34.220 -19.463 1.00 38.22 112 LEU A C 1
ATOM 888 O O . LEU A 1 115 ? 2.169 34.388 -19.119 1.00 34.28 112 LEU A O 1
ATOM 893 N N . PHE A 1 116 ? 0.646 33.367 -20.419 1.00 30.98 113 PHE A N 1
ATOM 894 C CA . PHE A 1 116 ? 1.629 32.511 -21.078 1.00 26.91 113 PHE A CA 1
ATOM 895 C C . PHE A 1 116 ? 1.275 32.360 -22.555 1.00 36.18 113 PHE A C 1
ATOM 896 O O . PHE A 1 116 ? 0.659 31.375 -22.959 1.00 31.00 113 PHE A O 1
ATOM 904 N N . PRO A 1 117 ? 1.672 33.351 -23.367 1.00 35.30 114 PRO A N 1
ATOM 905 C CA . PRO A 1 117 ? 1.300 33.470 -24.783 1.00 33.87 114 PRO A CA 1
ATOM 906 C C . PRO A 1 117 ? 1.509 32.218 -25.649 1.00 32.75 114 PRO A C 1
ATOM 907 O O . PRO A 1 117 ? 0.662 31.949 -26.497 1.00 30.57 114 PRO A O 1
ATOM 911 N N . PRO A 1 118 ? 2.612 31.472 -25.453 1.00 27.54 115 PRO A N 1
ATOM 912 C CA . PRO A 1 118 ? 2.825 30.305 -26.320 1.00 22.78 115 PRO A CA 1
ATOM 913 C C . PRO A 1 118 ? 1.790 29.203 -26.107 1.00 19.52 115 PRO A C 1
ATOM 914 O O . PRO A 1 118 ? 1.722 28.282 -26.919 1.00 17.94 115 PRO A O 1
ATOM 918 N N . ALA A 1 119 ? 1.010 29.291 -25.030 1.00 18.72 116 ALA A N 1
ATOM 919 C CA . ALA A 1 119 ? 0.031 28.253 -24.708 1.00 18.94 116 ALA A CA 1
ATOM 920 C C . ALA A 1 119 ? -0.911 27.903 -25.868 1.00 20.68 116 ALA A C 1
ATOM 921 O O . ALA A 1 119 ? -1.410 28.783 -26.577 1.00 18.45 116 ALA A O 1
ATOM 923 N N . LEU A 1 120 ? -1.151 26.608 -26.049 1.00 13.52 117 LEU A N 1
ATOM 924 C CA . LEU A 1 120 ? -2.100 26.136 -27.051 1.00 14.54 117 LEU A CA 1
ATOM 925 C C . LEU A 1 120 ? -3.358 25.655 -26.345 1.00 17.62 117 LEU A C 1
ATOM 926 O O . LEU A 1 120 ? -3.283 25.060 -25.271 1.00 17.42 117 LEU A O 1
ATOM 931 N N . SER A 1 121 ? -4.517 25.920 -26.937 1.00 13.69 118 SER A N 1
ATOM 932 C CA . SER A 1 121 ? -5.770 25.515 -26.318 1.00 14.88 118 SER A CA 1
ATOM 933 C C . SER A 1 121 ? -6.582 24.611 -27.247 1.00 16.54 118 SER A C 1
ATOM 934 O O . SER A 1 121 ? -6.636 24.833 -28.460 1.00 14.03 118 SER A O 1
ATOM 937 N N . ILE A 1 122 ? -7.185 23.579 -26.661 1.00 16.08 119 ILE A N 1
ATOM 938 C CA . ILE A 1 122 ? -7.954 22.582 -27.397 1.00 14.42 119 ILE A CA 1
ATOM 939 C C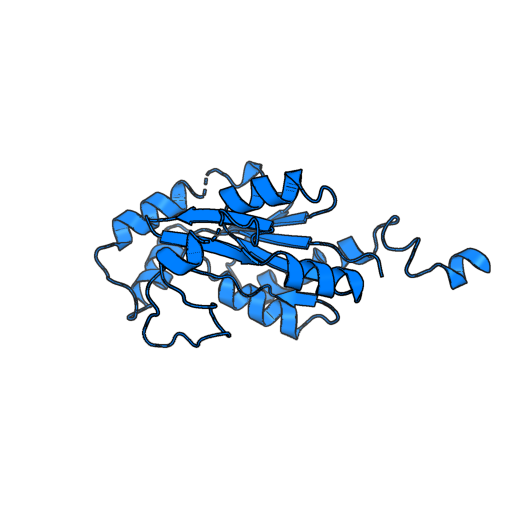 . ILE A 1 122 ? -9.342 22.466 -26.776 1.00 13.53 119 ILE A C 1
ATOM 940 O O . ILE A 1 122 ? -9.467 22.295 -25.561 1.00 16.98 119 ILE A O 1
ATOM 945 N N . PHE A 1 123 ? -10.380 22.559 -27.600 1.00 13.59 120 PHE A N 1
ATOM 946 C CA . PHE A 1 123 ? -11.744 22.404 -27.111 1.00 12.93 120 PHE A CA 1
ATOM 947 C C . PHE A 1 123 ? -12.306 21.053 -27.536 1.00 21.23 120 PHE A C 1
ATOM 948 O O . PHE A 1 123 ? -12.299 20.713 -28.717 1.00 19.18 120 PHE A O 1
ATOM 956 N N . ILE A 1 124 ? -12.789 20.278 -26.570 1.00 10.12 121 ILE A N 1
ATOM 957 C CA . ILE A 1 124 ? -13.366 18.979 -26.868 1.00 12.88 121 ILE A CA 1
ATOM 958 C C . ILE A 1 124 ? -14.876 19.100 -27.039 1.00 21.13 121 ILE A C 1
ATOM 959 O O . ILE A 1 124 ? -15.576 19.550 -26.131 1.00 19.67 121 ILE A O 1
ATOM 964 N N . LEU A 1 125 ? -15.368 18.701 -28.208 1.00 18.26 122 LEU A N 1
ATOM 965 C CA . LEU A 1 125 ? -16.793 18.758 -28.511 1.00 17.92 122 LEU A CA 1
ATOM 966 C C . LEU A 1 125 ? -17.425 17.384 -28.382 1.00 13.75 122 LEU A C 1
ATOM 967 O O . LEU A 1 125 ? -16.826 16.382 -28.767 1.00 18.83 122 LEU A O 1
ATOM 972 N N . PRO A 1 126 ? -18.652 17.329 -27.841 1.00 19.78 123 PRO A N 1
ATOM 973 C CA . PRO A 1 126 ? -19.406 16.077 -27.854 1.00 16.72 123 PRO A CA 1
ATOM 974 C C . PRO A 1 126 ? -19.985 15.885 -29.248 1.00 17.44 123 PRO A C 1
ATOM 975 O O . PRO A 1 126 ? -20.082 16.860 -29.988 1.00 24.07 123 PRO A O 1
ATOM 979 N N . PRO A 1 127 ? -20.351 14.646 -29.610 1.00 22.89 124 PRO A N 1
ATOM 980 C CA . PRO A 1 127 ? -20.951 14.398 -30.925 1.00 27.75 124 PRO A CA 1
ATOM 981 C C . PRO A 1 127 ? -22.414 14.848 -30.972 1.00 36.96 124 PRO A C 1
ATOM 982 O O . PRO A 1 127 ? -23.013 14.922 -32.047 1.00 31.06 124 PRO A O 1
ATOM 986 N N . SER A 1 128 ? -22.972 15.158 -29.807 1.00 28.82 125 SER A N 1
ATOM 987 C CA . SER A 1 128 ? -24.339 15.659 -29.713 1.00 30.94 125 SER A CA 1
ATOM 988 C C . SER A 1 128 ? -24.614 16.158 -28.301 1.00 33.25 125 SER A C 1
ATOM 989 O O . SER A 1 128 ? -23.898 15.810 -27.362 1.00 25.67 125 SER A O 1
ATOM 992 N N . ILE A 1 129 ? -25.652 16.975 -28.151 1.00 42.06 126 ILE A N 1
ATOM 993 C CA . ILE A 1 129 ? -26.070 17.420 -26.830 1.00 38.45 126 ILE A CA 1
ATOM 994 C C . ILE A 1 129 ? -26.534 16.223 -26.010 1.00 37.69 126 ILE A C 1
ATOM 995 O O . ILE A 1 129 ? -26.311 16.160 -24.804 1.00 34.98 126 ILE A O 1
ATOM 1000 N N . GLU A 1 130 ? -27.176 15.269 -26.676 1.00 37.68 127 GLU A N 1
ATOM 1001 C CA . GLU A 1 130 ? -27.689 14.089 -25.992 1.00 36.15 127 GLU A CA 1
ATOM 1002 C C . GLU A 1 130 ? -26.561 13.246 -25.391 1.00 30.92 127 GLU A C 1
ATOM 1003 O O . GLU A 1 130 ? -26.742 12.599 -24.360 1.00 31.28 127 GLU A O 1
ATOM 1009 N N . ALA A 1 131 ? -25.395 13.274 -26.029 1.00 30.73 128 ALA A N 1
ATOM 1010 C CA . ALA A 1 131 ? -24.225 12.567 -25.511 1.00 31.04 128 ALA A CA 1
ATOM 1011 C C . ALA A 1 131 ? -23.824 13.090 -24.136 1.00 30.83 128 ALA A C 1
ATOM 1012 O O . ALA A 1 131 ? -23.445 12.318 -23.253 1.00 30.95 128 ALA A O 1
ATOM 1014 N N . LEU A 1 132 ? -23.910 14.404 -23.954 1.00 29.43 129 LEU A N 1
ATOM 1015 C CA . LEU A 1 132 ? -23.611 15.010 -22.661 1.00 29.74 129 LEU A CA 1
ATOM 1016 C C . LEU A 1 132 ? -24.589 14.538 -21.592 1.00 29.42 129 LEU A C 1
ATOM 1017 O O . LEU A 1 132 ? -24.185 14.136 -20.502 1.00 28.17 129 LEU A O 1
ATOM 1022 N N . ARG A 1 133 ? -25.879 14.601 -21.904 1.00 33.26 130 ARG A N 1
ATOM 1023 C CA . ARG A 1 133 ? -26.906 14.204 -20.949 1.00 31.52 130 ARG A CA 1
ATOM 1024 C C . ARG A 1 133 ? -26.741 12.737 -20.566 1.00 30.39 130 ARG A C 1
ATOM 1025 O O . ARG A 1 133 ? -26.816 12.379 -19.392 1.00 31.94 130 ARG A O 1
ATOM 1033 N N . GLU A 1 134 ? -26.508 11.895 -21.568 1.00 28.03 131 GLU A N 1
ATOM 1034 C CA . GLU A 1 134 ? -26.264 10.476 -21.344 1.00 29.33 131 GLU A CA 1
ATOM 1035 C C . GLU A 1 134 ? -25.103 10.241 -20.385 1.00 24.74 131 GLU A C 1
ATOM 1036 O O . GLU A 1 134 ? -25.256 9.551 -19.377 1.00 34.35 131 GLU A O 1
ATOM 1042 N N . ARG A 1 135 ? -23.944 10.820 -20.693 1.00 25.23 132 ARG A N 1
ATOM 1043 C CA . ARG A 1 135 ? -22.761 10.627 -19.857 1.00 24.38 132 ARG A CA 1
ATOM 1044 C C . ARG A 1 135 ? -22.970 11.169 -18.444 1.00 27.26 132 ARG A C 1
ATOM 1045 O O . ARG A 1 135 ? -22.544 10.551 -17.465 1.00 29.15 132 ARG A O 1
ATOM 1053 N N . LEU A 1 136 ? -23.625 12.321 -18.336 1.00 24.56 133 LEU A N 1
ATOM 1054 C CA . LEU A 1 136 ? -23.849 12.938 -17.030 1.00 26.01 133 LEU A CA 1
ATOM 1055 C C . LEU A 1 136 ? -24.835 12.142 -16.178 1.00 34.88 133 LEU A C 1
ATOM 1056 O O . LEU A 1 136 ? -24.597 11.921 -14.992 1.00 42.53 133 LEU A O 1
ATOM 1061 N N . ILE A 1 137 ? -25.942 11.719 -16.781 1.00 32.98 134 ILE A N 1
ATOM 1062 C CA . ILE A 1 137 ? -26.946 10.941 -16.059 1.00 34.01 134 ILE A CA 1
ATOM 1063 C C . ILE A 1 137 ? -26.335 9.660 -15.501 1.00 40.36 134 ILE A C 1
ATOM 1064 O O . ILE A 1 137 ? -26.661 9.241 -14.392 1.00 46.97 134 ILE A O 1
ATOM 1069 N N . LYS A 1 138 ? -25.442 9.044 -16.270 1.00 32.27 135 LYS A N 1
ATOM 1070 C CA . LYS A 1 138 ? -24.841 7.776 -15.863 1.00 37.54 135 LYS A CA 1
ATOM 1071 C C . LYS A 1 138 ? -23.858 7.914 -14.706 1.00 39.23 135 LYS A C 1
ATOM 1072 O O . LYS A 1 138 ? -23.414 6.916 -14.142 1.00 40.47 135 LYS A O 1
ATOM 1078 N N . ARG A 1 139 ? -23.515 9.149 -14.358 1.00 38.96 136 ARG A N 1
ATOM 1079 C CA . ARG A 1 139 ? -22.674 9.396 -13.197 1.00 35.51 136 ARG A CA 1
ATOM 1080 C C . ARG A 1 139 ? -23.555 9.461 -11.961 1.00 36.48 136 ARG A C 1
ATOM 1081 O O . ARG A 1 139 ? -24.029 10.528 -11.573 1.00 41.61 136 ARG A O 1
ATOM 1089 N N . ARG A 1 140 ? -23.783 8.302 -11.356 1.00 39.99 137 ARG A N 1
ATOM 1090 C CA . ARG A 1 140 ? -24.670 8.204 -10.203 1.00 40.87 137 ARG A CA 1
ATOM 1091 C C . ARG A 1 140 ? -24.187 9.061 -9.038 1.00 44.38 137 ARG A C 1
ATOM 1092 O O . ARG A 1 140 ? -24.941 9.336 -8.105 1.00 41.22 137 ARG A O 1
ATOM 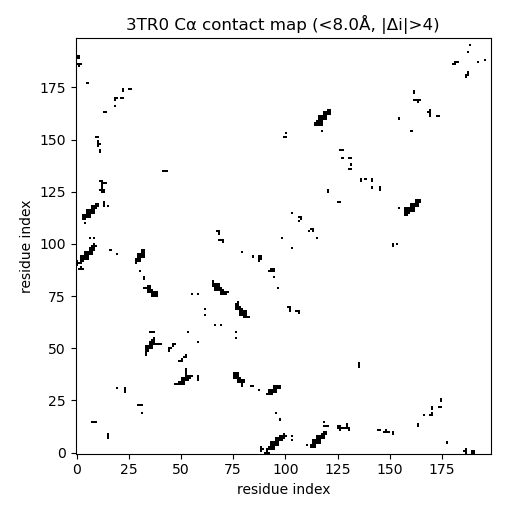1100 N N . GLN A 1 141 ? -22.931 9.491 -9.107 1.00 48.32 138 GLN A N 1
ATOM 1101 C CA . GLN A 1 141 ? -22.348 10.346 -8.078 1.00 62.15 138 GLN A CA 1
ATOM 1102 C C . GLN A 1 141 ? -22.940 11.754 -8.127 1.00 56.54 138 GLN A C 1
ATOM 1103 O O . GLN A 1 141 ? -22.890 12.493 -7.144 1.00 55.78 138 GLN A O 1
ATOM 1109 N N . ASP A 1 142 ? -23.499 12.118 -9.277 1.00 46.00 139 ASP A N 1
ATOM 1110 C CA . ASP A 1 142 ? -24.034 13.459 -9.483 1.00 41.99 139 ASP A CA 1
ATOM 1111 C C . ASP A 1 142 ? -25.547 13.502 -9.295 1.00 39.23 139 ASP A C 1
ATOM 1112 O O . ASP A 1 142 ? -26.254 12.555 -9.639 1.00 42.37 139 ASP A O 1
ATOM 1117 N N . ASP A 1 143 ? -26.034 14.612 -8.749 1.00 56.74 140 ASP A N 1
ATOM 1118 C CA . ASP A 1 143 ? -27.464 14.823 -8.565 1.00 69.06 140 ASP A CA 1
ATOM 1119 C C . ASP A 1 143 ? -28.147 14.933 -9.925 1.00 75.30 140 ASP A C 1
ATOM 1120 O O . ASP A 1 143 ? -27.657 15.624 -10.817 1.00 75.82 140 ASP A O 1
ATOM 1125 N N . THR A 1 144 ? -29.277 14.251 -10.080 1.00 81.81 141 THR A N 1
ATOM 1126 C CA . THR A 1 144 ? -29.971 14.197 -11.364 1.00 86.78 141 THR A CA 1
ATOM 1127 C C . THR A 1 144 ? -30.957 15.356 -11.541 1.00 88.54 141 THR A C 1
ATOM 1128 O O . THR A 1 144 ? -31.776 15.353 -12.459 1.00 87.48 141 THR A O 1
ATOM 1132 N N . ALA A 1 145 ? -30.869 16.349 -10.663 1.00 90.82 142 ALA A N 1
ATOM 1133 C CA . ALA A 1 145 ? -31.736 17.519 -10.754 1.00 95.47 142 ALA A CA 1
ATOM 1134 C C . ALA A 1 145 ? -30.970 18.729 -11.279 1.00 95.45 142 ALA A C 1
ATOM 1135 O O . ALA A 1 145 ? -31.536 19.593 -11.949 1.00 97.11 142 ALA A O 1
ATOM 1137 N N . ILE A 1 146 ? -29.679 18.783 -10.969 1.00 93.66 143 ILE A N 1
ATOM 1138 C CA . ILE A 1 146 ? -28.826 19.867 -11.437 1.00 90.00 143 ILE A CA 1
ATOM 1139 C C . ILE A 1 146 ? -28.503 19.699 -12.919 1.00 80.14 143 ILE A C 1
ATOM 1140 O O . ILE A 1 146 ? -27.805 20.524 -13.505 1.00 73.65 143 ILE A O 1
ATOM 1145 N N . ILE A 1 147 ? -29.019 18.630 -13.517 1.00 75.79 144 ILE A N 1
ATOM 1146 C CA . ILE A 1 147 ? -28.731 18.313 -14.912 1.00 76.97 144 ILE A CA 1
ATOM 1147 C C . ILE A 1 147 ? -29.118 19.443 -15.859 1.00 78.37 144 ILE A C 1
ATOM 1148 O O . ILE A 1 147 ? -28.292 19.921 -16.635 1.00 73.83 144 ILE A O 1
ATOM 1153 N N . GLU A 1 148 ? -30.376 19.867 -15.793 1.00 76.58 145 GLU A N 1
ATOM 1154 C CA . GLU A 1 148 ? -30.872 20.917 -16.672 1.00 77.50 145 GLU A CA 1
ATOM 1155 C C . GLU A 1 148 ? -30.068 22.195 -16.464 1.00 65.42 145 GLU A C 1
ATOM 1156 O O . GLU A 1 148 ? -29.967 23.032 -17.362 1.00 66.05 145 GLU A O 1
ATOM 1162 N N . GLN A 1 149 ? -29.487 22.331 -15.275 1.00 50.94 146 GLN A N 1
ATOM 1163 C CA . GLN A 1 149 ? -28.631 23.470 -14.963 1.00 52.61 146 GLN A CA 1
ATOM 1164 C C . GLN A 1 149 ? -27.231 23.278 -15.536 1.00 40.39 146 GLN A C 1
ATOM 1165 O O . GLN A 1 149 ? -26.635 24.214 -16.065 1.00 34.37 146 GLN A O 1
ATOM 1171 N N . ARG A 1 150 ? -26.713 22.059 -15.429 1.00 51.37 147 ARG A N 1
ATOM 1172 C CA . ARG A 1 150 ? -25.392 21.743 -15.960 1.00 51.36 147 ARG A CA 1
ATOM 1173 C C . ARG A 1 150 ? -25.382 21.774 -17.484 1.00 37.96 147 ARG A C 1
ATOM 1174 O O . ARG A 1 150 ? -24.398 22.188 -18.096 1.00 28.82 147 ARG A O 1
ATOM 1182 N N . LEU A 1 151 ? -26.474 21.334 -18.100 1.00 32.58 148 LEU A N 1
ATOM 1183 C CA . LEU A 1 151 ? -26.562 21.352 -19.557 1.00 33.69 148 LEU A CA 1
ATOM 1184 C C . LEU A 1 151 ? -26.638 22.779 -20.085 1.00 40.31 148 LEU A C 1
ATOM 1185 O O . LEU A 1 151 ? -26.089 23.092 -21.143 1.00 40.17 148 LEU A O 1
ATOM 1190 N N . ALA A 1 152 ? -27.313 23.646 -19.339 1.00 47.79 149 ALA A N 1
ATOM 1191 C CA . ALA A 1 152 ? -27.367 25.060 -19.686 1.00 42.00 149 ALA A CA 1
ATOM 1192 C C . ALA A 1 152 ? -25.967 25.669 -19.634 1.00 41.26 149 ALA A C 1
ATOM 1193 O O . ALA A 1 152 ? -25.587 26.448 -20.508 1.00 46.48 149 ALA A O 1
ATOM 1195 N N . LEU A 1 153 ? -25.201 25.305 -18.610 1.00 36.32 150 LEU A N 1
ATOM 1196 C CA . LEU A 1 153 ? -23.824 25.773 -18.486 1.00 43.17 150 LEU A CA 1
ATOM 1197 C C . LEU A 1 153 ? -22.933 25.172 -19.569 1.00 40.86 150 LEU A C 1
ATOM 1198 O O . LEU A 1 153 ? -21.896 25.736 -19.915 1.00 44.61 150 LEU A O 1
ATOM 1203 N N . ALA A 1 154 ? -23.341 24.023 -20.096 1.00 43.04 151 ALA A N 1
ATOM 1204 C CA . ALA A 1 154 ? -22.572 23.344 -21.137 1.00 32.49 151 ALA A CA 1
ATOM 1205 C C . ALA A 1 154 ? -22.688 24.068 -22.473 1.00 39.07 151 ALA A C 1
ATOM 1206 O O . ALA A 1 154 ? -21.710 24.187 -23.214 1.00 34.54 151 ALA A O 1
ATOM 1208 N N . ARG A 1 155 ? -23.887 24.549 -22.781 1.00 31.26 152 ARG A N 1
ATOM 1209 C CA . ARG A 1 155 ? -24.111 25.279 -24.021 1.00 38.59 152 ARG A CA 1
ATOM 1210 C C . ARG A 1 155 ? -23.406 26.628 -23.997 1.00 41.58 152 ARG A C 1
ATOM 1211 O O . ARG A 1 155 ? -22.981 27.133 -25.034 1.00 37.45 152 ARG A O 1
ATOM 1219 N N . GLU A 1 156 ? -23.288 27.207 -22.808 1.00 44.06 153 GLU A N 1
ATOM 1220 C CA . GLU A 1 156 ? -22.603 28.481 -22.642 1.00 42.96 153 GLU A CA 1
ATOM 1221 C C . GLU A 1 156 ? -21.096 28.282 -22.709 1.00 36.17 153 GLU A C 1
ATOM 1222 O O . GLU A 1 156 ? -20.369 29.132 -23.225 1.00 32.01 153 GLU A O 1
ATOM 1228 N N . GLU A 1 157 ? -20.628 27.157 -22.177 1.00 27.81 154 GLU A N 1
ATOM 1229 C CA . GLU A 1 157 ? -19.224 26.796 -22.296 1.00 31.86 154 GLU A CA 1
ATOM 1230 C C . GLU A 1 157 ? -18.888 26.607 -23.771 1.00 28.79 154 GLU A C 1
ATOM 1231 O O . GLU A 1 157 ? -17.857 27.073 -24.248 1.00 26.92 154 GLU A O 1
ATOM 1245 N N . ALA A 1 159 ? -20.285 27.855 -26.432 1.00 25.41 156 ALA A N 1
ATOM 1246 C CA . ALA A 1 159 ? -20.322 29.091 -27.205 1.00 30.13 156 ALA A CA 1
ATOM 1247 C C . ALA A 1 159 ? -18.955 29.771 -27.229 1.00 31.82 156 ALA A C 1
ATOM 1248 O O . ALA A 1 159 ? -18.703 30.644 -28.060 1.00 32.57 156 ALA A O 1
ATOM 1250 N N . HIS A 1 160 ? -18.074 29.367 -26.318 1.00 20.20 157 HIS A N 1
ATOM 1251 C CA . HIS A 1 160 ? -16.731 29.946 -26.240 1.00 22.33 157 HIS A CA 1
ATOM 1252 C C . HIS A 1 160 ? -15.694 29.203 -27.080 1.00 18.78 157 HIS A C 1
ATOM 1253 O O . HIS A 1 160 ? -14.500 29.496 -26.987 1.00 19.90 157 HIS A O 1
ATOM 1260 N N . TYR A 1 161 ? -16.137 28.253 -27.898 1.00 18.36 158 TYR A N 1
ATOM 1261 C CA . TYR A 1 161 ? -15.203 27.414 -28.652 1.00 18.03 158 TYR A CA 1
ATOM 1262 C C . TYR A 1 161 ? -14.334 28.227 -29.608 1.00 22.94 158 TYR A C 1
ATOM 1263 O O . TYR A 1 161 ? -13.251 27.792 -29.989 1.00 19.96 158 TYR A O 1
ATOM 1272 N N . LYS A 1 162 ? -14.815 29.407 -29.990 1.00 24.42 159 LYS A N 1
ATOM 1273 C CA . LYS A 1 162 ? -14.098 30.264 -30.933 1.00 26.06 159 LYS A CA 1
ATOM 1274 C C . LYS A 1 162 ? -12.800 30.838 -30.372 1.00 28.07 159 LYS A C 1
ATOM 1275 O O . LYS A 1 162 ? -11.994 31.399 -31.111 1.00 31.37 159 LYS A O 1
ATOM 1281 N N . GLU A 1 163 ? -12.607 30.709 -29.066 1.00 20.80 160 GLU A N 1
ATOM 1282 C CA . GLU A 1 163 ? -11.423 31.250 -28.414 1.00 19.30 160 GLU A CA 1
ATOM 1283 C C . GLU A 1 163 ? -10.270 30.248 -28.413 1.00 22.62 160 GLU A C 1
ATOM 1284 O O . GLU A 1 163 ? -9.171 30.548 -27.943 1.00 23.33 160 GLU A O 1
ATOM 1290 N N . PHE A 1 164 ? -10.521 29.064 -28.959 1.00 17.57 161 PHE A N 1
ATOM 1291 C CA . PHE A 1 164 ? -9.565 27.963 -28.860 1.00 15.27 161 PHE A CA 1
ATOM 1292 C C . PHE A 1 164 ? -8.832 27.711 -30.170 1.00 13.95 161 PHE A C 1
ATOM 1293 O O . PHE A 1 164 ? -9.349 28.014 -31.239 1.00 16.79 161 PHE A O 1
ATOM 1301 N N . ASP A 1 165 ? -7.625 27.161 -30.074 1.00 17.94 162 ASP A N 1
ATOM 1302 C CA . ASP A 1 165 ? -6.791 26.924 -31.255 1.00 20.44 162 ASP A CA 1
ATOM 1303 C C . ASP A 1 165 ? -7.221 25.702 -32.064 1.00 19.31 162 ASP A C 1
ATOM 1304 O O . ASP A 1 165 ? -7.101 25.683 -33.288 1.00 22.51 162 ASP A O 1
ATOM 1309 N N . TYR A 1 166 ? -7.696 24.673 -31.372 1.00 13.41 163 TYR A N 1
ATOM 1310 C CA . TYR A 1 166 ? -8.054 23.410 -32.003 1.00 10.49 163 TYR A CA 1
ATOM 1311 C C . TYR A 1 166 ? -9.401 22.952 -31.496 1.00 12.55 163 TYR A C 1
ATOM 1312 O O . TYR A 1 166 ? -9.760 23.232 -30.349 1.00 16.16 163 TYR A O 1
ATOM 1321 N N . LEU A 1 167 ? -10.134 22.245 -32.349 1.00 16.06 164 LEU A N 1
ATOM 1322 C CA . LEU A 1 167 ? -11.370 21.586 -31.945 1.00 14.60 164 LEU A CA 1
ATOM 1323 C C . LEU A 1 167 ? -11.247 20.087 -32.195 1.00 16.18 164 LEU A C 1
ATOM 1324 O O . LEU A 1 167 ? -10.847 19.662 -33.278 1.00 17.21 164 LEU A O 1
ATOM 1329 N N . VAL A 1 168 ? -11.580 19.284 -31.191 1.00 12.26 165 VAL A N 1
ATOM 1330 C CA . VAL A 1 168 ? -11.536 17.832 -31.335 1.00 13.38 165 VAL A CA 1
ATOM 1331 C C . VAL A 1 168 ? -12.863 17.224 -30.902 1.00 19.46 165 VAL A C 1
ATOM 1332 O O . VAL A 1 168 ? -13.355 17.540 -29.827 1.00 16.96 165 VAL A O 1
ATOM 1336 N N . VAL A 1 169 ? -13.441 16.363 -31.737 1.00 16.83 166 VAL A N 1
ATOM 1337 C CA . VAL A 1 169 ? -14.725 15.741 -31.412 1.00 16.41 166 VAL A CA 1
ATOM 1338 C C . VAL A 1 169 ? -14.511 14.404 -30.715 1.00 16.76 166 VAL A C 1
ATOM 1339 O O . VAL A 1 169 ? -13.784 13.551 -31.218 1.00 21.41 166 VAL A O 1
ATOM 1343 N N . ASN A 1 170 ? -15.138 14.224 -29.554 1.00 14.73 167 ASN A N 1
ATOM 1344 C CA . ASN A 1 170 ? -15.033 12.958 -28.843 1.00 17.83 167 ASN A CA 1
ATOM 1345 C C . ASN A 1 170 ? -16.161 12.006 -29.210 1.00 19.48 167 ASN A C 1
ATOM 1346 O O . ASN A 1 170 ? -17.057 11.752 -28.403 1.00 21.76 167 ASN A O 1
ATOM 1351 N N . ASP A 1 171 ? -16.113 11.488 -30.433 1.00 20.96 168 ASP A N 1
ATOM 1352 C CA . ASP A 1 171 ? -17.106 10.533 -30.906 1.00 26.21 168 ASP A CA 1
ATOM 1353 C C . ASP A 1 171 ? -16.541 9.118 -30.882 1.00 30.43 168 ASP A C 1
ATOM 1354 O O . ASP A 1 171 ? -17.281 8.141 -30.763 1.00 36.20 168 ASP A O 1
ATOM 1359 N N . ASN A 1 172 ? -15.222 9.018 -31.007 1.00 27.41 169 ASN A N 1
ATOM 1360 C CA . ASN A 1 172 ? -14.521 7.755 -30.831 1.00 30.23 169 ASN A CA 1
ATOM 1361 C C . ASN A 1 172 ? -13.297 7.982 -29.953 1.00 25.84 169 ASN A C 1
ATOM 1362 O O . ASN A 1 172 ? -12.414 8.760 -30.304 1.00 25.87 169 ASN A O 1
ATOM 1367 N N . PHE A 1 173 ? -13.252 7.311 -28.807 1.00 23.31 170 PHE A N 1
ATOM 1368 C CA . PHE A 1 173 ? -12.207 7.563 -27.818 1.00 23.35 170 PHE A CA 1
ATOM 1369 C C . PHE A 1 173 ? -10.790 7.469 -28.383 1.00 23.94 170 PHE A C 1
ATOM 1370 O O . PHE A 1 173 ? -9.979 8.380 -28.204 1.00 23.35 170 PHE A O 1
ATOM 1378 N N . ASP A 1 174 ? -10.485 6.359 -29.043 1.00 24.88 171 ASP A N 1
ATOM 1379 C CA . ASP A 1 174 ? -9.148 6.160 -29.595 1.00 29.75 171 ASP A CA 1
ATOM 1380 C C . ASP A 1 174 ? -8.771 7.248 -30.594 1.00 25.44 171 ASP A C 1
ATOM 1381 O O . ASP A 1 174 ? -7.644 7.743 -30.590 1.00 21.37 171 ASP A O 1
ATOM 1386 N N . GLN A 1 175 ? -9.712 7.617 -31.455 1.00 20.62 172 GLN A N 1
ATOM 1387 C CA . GLN A 1 175 ? -9.433 8.623 -32.476 1.00 18.80 172 GLN A CA 1
ATOM 1388 C C . GLN A 1 175 ? -9.213 9.998 -31.853 1.00 16.27 172 GLN A C 1
ATOM 1389 O O . GLN A 1 175 ? -8.325 10.745 -32.273 1.00 16.13 172 GLN A O 1
ATOM 1395 N N . ALA A 1 176 ? -10.016 10.322 -30.844 1.00 18.01 173 ALA A N 1
ATOM 1396 C CA . ALA A 1 176 ? -9.884 11.594 -30.143 1.00 18.95 173 ALA A CA 1
ATOM 1397 C C . ALA A 1 176 ? -8.540 11.687 -29.424 1.00 19.86 173 ALA A C 1
ATOM 1398 O O . ALA A 1 176 ? -7.870 12.718 -29.473 1.00 14.71 173 ALA A O 1
ATOM 1400 N N . VAL A 1 177 ? -8.148 10.610 -28.748 1.00 18.39 174 VAL A N 1
ATOM 1401 C CA . VAL A 1 177 ? -6.832 10.561 -28.115 1.00 15.34 174 VAL A CA 1
ATOM 1402 C C . VAL A 1 177 ? -5.744 10.758 -29.166 1.00 17.17 174 VAL A C 1
ATOM 1403 O O . VAL A 1 177 ? -4.832 11.563 -28.981 1.00 20.28 174 VAL A O 1
ATOM 1407 N N . GLN A 1 178 ? -5.842 10.029 -30.275 1.00 16.68 175 GLN A N 1
ATOM 1408 C CA . GLN A 1 178 ? -4.847 10.157 -31.341 1.00 14.58 175 GLN A CA 1
ATOM 1409 C C . GLN A 1 178 ? -4.766 11.587 -31.881 1.00 20.81 175 GLN A C 1
ATOM 1410 O O . GLN A 1 178 ? -3.695 12.055 -32.248 1.00 17.17 175 GLN A O 1
ATOM 1416 N N . ASN A 1 179 ? -5.897 12.279 -31.935 1.00 20.83 176 ASN A N 1
ATOM 1417 C CA . ASN A 1 179 ? -5.892 13.666 -32.387 1.00 12.58 176 ASN A CA 1
ATOM 1418 C C . ASN A 1 179 ? -5.210 14.597 -31.393 1.00 12.51 176 ASN A C 1
ATOM 1419 O O . ASN A 1 179 ? -4.483 15.512 -31.783 1.00 15.53 176 ASN A O 1
ATOM 1424 N N . LEU A 1 180 ? -5.440 14.360 -30.108 1.00 15.52 177 LEU A N 1
ATOM 1425 C CA . LEU A 1 180 ? -4.732 15.105 -29.076 1.00 16.34 177 LEU A CA 1
ATOM 1426 C C 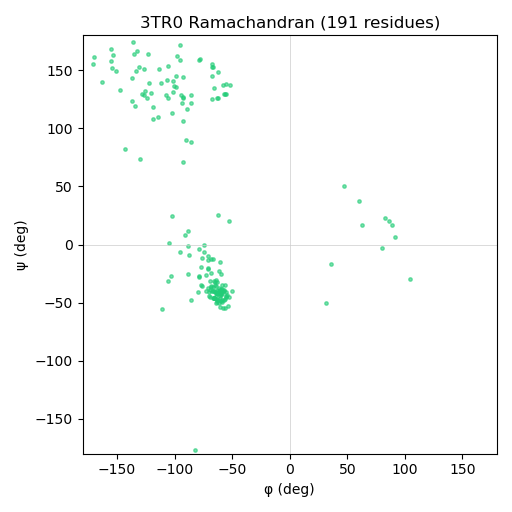. LEU A 1 180 ? -3.223 14.875 -29.208 1.00 15.66 177 LEU A C 1
ATOM 1427 O O . LEU A 1 180 ? -2.425 15.801 -29.056 1.00 14.24 177 LEU A O 1
ATOM 1432 N N . ILE A 1 181 ? -2.837 13.642 -29.513 1.00 15.73 178 ILE A N 1
ATOM 1433 C CA . ILE A 1 181 ? -1.423 13.313 -29.689 1.00 16.54 178 ILE A CA 1
ATOM 1434 C C . ILE A 1 181 ? -0.818 14.065 -30.877 1.00 15.84 178 ILE A C 1
ATOM 1435 O O . ILE A 1 181 ? 0.296 14.571 -30.788 1.00 17.01 178 ILE A O 1
ATOM 1440 N N . HIS A 1 182 ? -1.554 14.147 -31.983 1.00 12.61 179 HIS A N 1
ATOM 1441 C CA . HIS A 1 182 ? -1.095 14.929 -33.131 1.00 16.22 179 HIS A CA 1
ATOM 1442 C C . HIS A 1 182 ? -0.802 16.367 -32.720 1.00 11.71 179 HIS A C 1
ATOM 1443 O O . HIS A 1 182 ? 0.214 16.938 -33.109 1.00 14.85 179 HIS A O 1
ATOM 1450 N N . ILE A 1 183 ? -1.710 16.955 -31.947 1.00 14.34 180 ILE A N 1
ATOM 1451 C CA . ILE A 1 183 ? -1.618 18.370 -31.606 1.00 12.50 180 ILE A CA 1
ATOM 1452 C C . ILE A 1 183 ? -0.399 18.665 -30.732 1.00 15.10 180 ILE A C 1
ATOM 1453 O O . ILE A 1 183 ? 0.337 19.618 -30.982 1.00 13.95 180 ILE A O 1
ATOM 1458 N N A ILE A 1 184 ? -0.193 17.838 -29.713 0.34 15.25 181 ILE A N 1
ATOM 1459 N N B ILE A 1 184 ? -0.191 17.852 -29.704 0.66 15.22 181 ILE A N 1
ATOM 1460 C CA A ILE A 1 184 ? 0.948 18.001 -28.822 0.34 15.58 181 ILE A CA 1
ATOM 1461 C CA B ILE A 1 184 ? 0.964 18.035 -28.833 0.66 14.96 181 ILE A CA 1
ATOM 1462 C C A ILE A 1 184 ? 2.245 17.696 -29.562 0.34 15.96 181 ILE A C 1
ATOM 1463 C C B ILE A 1 184 ? 2.260 17.695 -29.562 0.66 16.35 181 ILE A C 1
ATOM 1464 O O A ILE A 1 184 ? 3.236 18.414 -29.424 0.34 15.58 181 ILE A O 1
ATOM 1465 O O B ILE A 1 184 ? 3.264 18.392 -29.421 0.66 15.58 181 ILE A O 1
ATOM 1474 N N . SER A 1 185 ? 2.227 16.630 -30.355 1.00 14.36 182 SER A N 1
ATOM 1475 C CA . SER A 1 185 ? 3.408 16.199 -31.101 1.00 13.53 182 SER A CA 1
ATOM 1476 C C . SER A 1 185 ? 3.866 17.263 -32.100 1.00 15.60 182 SER A C 1
ATOM 1477 O O . SER A 1 185 ? 5.066 17.491 -32.269 1.00 17.11 182 SER A O 1
ATOM 1480 N N . ALA A 1 186 ? 2.910 17.906 -32.764 1.00 16.83 183 ALA A N 1
ATOM 1481 C CA . ALA A 1 186 ? 3.221 18.967 -33.721 1.00 16.87 183 ALA A CA 1
ATOM 1482 C C . ALA A 1 186 ? 3.817 20.186 -33.025 1.00 15.42 183 ALA A C 1
ATOM 1483 O O . ALA A 1 186 ? 4.738 20.810 -33.543 1.00 14.91 183 ALA A O 1
ATOM 1485 N N . GLU A 1 187 ? 3.280 20.536 -31.859 1.00 15.84 184 GLU A N 1
ATOM 1486 C CA . GLU A 1 187 ? 3.810 21.668 -31.101 1.00 19.26 184 GLU A CA 1
ATOM 1487 C C . GLU A 1 187 ? 5.287 21.450 -30.809 1.00 15.23 184 GLU A C 1
ATOM 1488 O O . GLU A 1 187 ? 6.091 22.382 -30.866 1.00 14.19 184 GLU A O 1
ATOM 1494 N N . ARG A 1 188 ? 5.639 20.208 -30.505 1.00 13.07 185 ARG A N 1
ATOM 1495 C CA . ARG A 1 188 ? 7.004 19.874 -30.112 1.00 15.39 185 ARG A CA 1
ATOM 1496 C C . ARG A 1 188 ? 7.960 19.874 -31.294 1.00 16.54 185 ARG A C 1
ATOM 1497 O O . ARG A 1 188 ? 9.166 19.702 -31.122 1.00 15.71 185 ARG A O 1
ATOM 1505 N N . LEU A 1 189 ? 7.414 20.042 -32.494 1.00 14.49 186 LEU A N 1
ATOM 1506 C CA . LEU A 1 189 ? 8.231 20.115 -33.705 1.00 15.33 186 LEU A CA 1
ATOM 1507 C C . LEU A 1 189 ? 8.336 21.545 -34.218 1.00 14.36 186 LEU A C 1
ATOM 1508 O O . LEU A 1 189 ? 8.954 21.791 -35.248 1.00 15.92 186 LEU A O 1
ATOM 1513 N N . GLN A 1 190 ? 7.717 22.486 -33.511 1.00 17.08 187 GLN A N 1
ATOM 1514 C CA . GLN A 1 190 ? 7.787 23.894 -33.893 1.00 18.25 187 GLN A CA 1
ATOM 1515 C C . GLN A 1 190 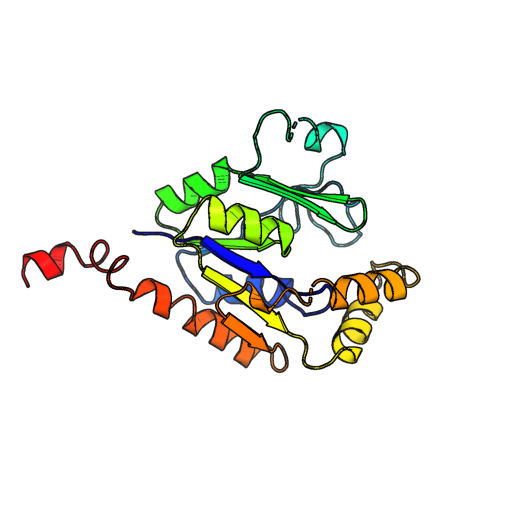? 9.222 24.403 -33.843 1.00 21.27 187 GLN A C 1
ATOM 1516 O O . GLN A 1 190 ? 10.014 23.958 -33.014 1.00 17.99 187 GLN A O 1
ATOM 1522 N N . ARG A 1 191 ? 9.541 25.350 -34.719 1.00 16.49 188 ARG A N 1
ATOM 1523 C CA . ARG A 1 191 ? 10.896 25.893 -34.796 1.00 16.44 188 ARG A CA 1
ATOM 1524 C C . ARG A 1 191 ? 11.368 26.417 -33.448 1.00 20.90 188 ARG A C 1
ATOM 1525 O O . ARG A 1 191 ? 12.511 26.188 -33.058 1.00 23.35 188 ARG A O 1
ATOM 1533 N N . ASP A 1 192 ? 10.495 27.128 -32.738 1.00 25.34 189 ASP A N 1
ATOM 1534 C CA . ASP A 1 192 ? 10.886 27.686 -31.447 1.00 25.98 189 ASP A CA 1
ATOM 1535 C C . ASP A 1 192 ? 11.293 26.602 -30.449 1.00 28.17 189 ASP A C 1
ATOM 1536 O O . ASP A 1 192 ? 12.279 26.755 -29.724 1.00 26.66 189 ASP A O 1
ATOM 1541 N N . VAL A 1 193 ? 10.538 25.509 -30.420 1.00 20.60 190 VAL A N 1
ATOM 1542 C CA . VAL A 1 193 ? 10.857 24.383 -29.551 1.00 18.61 190 VAL A CA 1
ATOM 1543 C C . VAL A 1 193 ? 12.117 23.663 -30.030 1.00 26.86 190 VAL A C 1
ATOM 1544 O O . VAL A 1 193 ? 12.956 23.258 -29.226 1.00 20.25 190 VAL A O 1
ATOM 1548 N N . GLN A 1 194 ? 12.242 23.504 -31.343 1.00 22.93 191 GLN A N 1
ATOM 1549 C CA . GLN A 1 194 ? 13.361 22.758 -31.919 1.00 21.61 191 GLN A CA 1
ATOM 1550 C C . GLN A 1 194 ? 14.705 23.479 -31.844 1.00 25.26 191 GLN A C 1
ATOM 1551 O O . GLN A 1 194 ? 15.755 22.834 -31.813 1.00 27.17 191 GLN A O 1
ATOM 1557 N N A GLU A 1 195 ? 14.682 24.808 -31.818 0.43 21.51 192 GLU A N 1
ATOM 1558 N N B GLU A 1 195 ? 14.675 24.809 -31.839 0.57 20.83 192 GLU A N 1
ATOM 1559 C CA A GLU A 1 195 ? 15.922 25.566 -31.672 0.43 26.36 192 GLU A CA 1
ATOM 1560 C CA B GLU A 1 195 ? 15.899 25.583 -31.666 0.57 26.98 192 GLU A CA 1
ATOM 1561 C C A GLU A 1 195 ? 16.593 25.269 -30.337 0.43 28.09 192 GLU A C 1
ATOM 1562 C C B GLU A 1 195 ? 16.603 25.129 -30.394 0.57 28.02 192 GLU A C 1
ATOM 1563 O O A GLU A 1 195 ? 17.790 25.503 -30.164 0.43 24.89 192 GLU A O 1
ATOM 1564 O O B GLU A 1 195 ? 17.831 25.107 -30.322 0.57 22.80 192 GLU A O 1
ATOM 1575 N N . LYS A 1 196 ? 15.812 24.755 -29.392 1.00 25.89 193 LYS A N 1
ATOM 1576 C CA . LYS A 1 196 ? 16.351 24.328 -28.107 1.00 27.86 193 LYS A CA 1
ATOM 1577 C C . LYS A 1 196 ? 16.727 22.848 -28.128 1.00 31.02 193 LYS A C 1
ATOM 1578 O O . LYS A 1 196 ? 17.858 22.486 -27.819 1.00 31.65 193 LYS A O 1
ATOM 1584 N N . LYS A 1 197 ? 15.777 21.992 -28.493 1.00 23.72 194 LYS A N 1
ATOM 1585 C CA . LYS A 1 197 ? 16.012 20.549 -28.493 1.00 28.52 194 LYS A CA 1
ATOM 1586 C C . LYS A 1 197 ? 17.092 20.098 -29.478 1.00 39.44 194 LYS A C 1
ATOM 1587 O O . LYS A 1 197 ? 17.797 19.120 -29.225 1.00 39.86 194 LYS A O 1
ATOM 1593 N N . LEU A 1 198 ? 17.218 20.802 -30.600 1.00 33.18 195 LEU A N 1
ATOM 1594 C CA . LEU A 1 198 ? 18.203 20.441 -31.615 1.00 29.88 195 LEU A CA 1
ATOM 1595 C C . LEU A 1 198 ? 19.444 21.329 -31.580 1.00 28.12 195 LEU A C 1
ATOM 1596 O O . LEU A 1 198 ? 20.138 21.477 -32.587 1.00 31.24 195 LEU A O 1
ATOM 1601 N N . SER A 1 199 ? 19.722 21.914 -30.421 1.00 39.31 196 SER A N 1
ATOM 1602 C CA . SER A 1 199 ? 20.825 22.857 -30.285 1.00 33.16 196 SER A CA 1
ATOM 1603 C C . SER A 1 199 ? 22.149 22.286 -30.794 1.00 31.43 196 SER A C 1
ATOM 1604 O O . SER A 1 199 ? 22.886 22.958 -31.512 1.00 31.85 196 SER A O 1
ATOM 160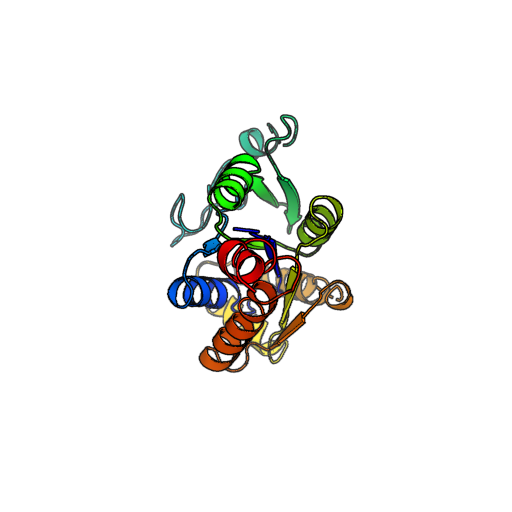7 N N . ARG A 1 200 ? 22.442 21.045 -30.416 1.00 37.53 197 ARG A N 1
ATOM 1608 C CA . ARG A 1 200 ? 23.706 20.409 -30.783 1.00 43.07 197 ARG A CA 1
ATOM 1609 C C . ARG A 1 200 ? 23.793 20.164 -32.284 1.00 39.79 197 ARG A C 1
ATOM 1610 O O . ARG A 1 200 ? 24.813 20.445 -32.914 1.00 37.21 197 ARG A O 1
ATOM 1618 N N . LEU A 1 201 ? 22.716 19.630 -32.848 1.00 31.26 198 LEU A N 1
ATOM 1619 C CA . LEU A 1 201 ? 22.661 19.331 -34.272 1.00 26.78 198 LEU A CA 1
ATOM 1620 C C . LEU A 1 201 ? 22.761 20.601 -35.100 1.00 35.05 198 LEU A C 1
ATOM 1621 O O . LEU A 1 201 ? 23.558 20.680 -36.031 1.00 37.12 198 LEU A O 1
ATOM 1626 N N . LEU A 1 202 ? 21.941 21.593 -34.767 1.00 29.60 199 LEU A N 1
ATOM 1627 C CA . LEU A 1 202 ? 21.975 22.859 -35.487 1.00 25.08 199 LEU A CA 1
ATOM 1628 C C . LEU A 1 202 ? 23.378 23.456 -35.443 1.00 37.35 199 LEU A C 1
ATOM 1629 O O . LEU A 1 202 ? 23.825 24.077 -36.406 1.00 40.21 199 LEU A O 1
ATOM 1634 N N . ALA A 1 203 ? 24.074 23.250 -34.328 1.00 34.23 200 ALA A N 1
ATOM 1635 C CA . ALA A 1 203 ? 25.452 23.704 -34.195 1.00 35.64 200 ALA A CA 1
ATOM 1636 C C . ALA A 1 203 ? 26.347 23.044 -35.246 1.00 52.75 200 ALA A C 1
ATOM 1637 O O . ALA A 1 203 ? 27.051 23.726 -35.991 1.00 55.87 200 ALA A O 1
ATOM 1639 N N . GLU A 1 204 ? 26.315 21.715 -35.301 1.00 58.40 201 GLU A N 1
ATOM 1640 C CA . GLU A 1 204 ? 27.054 20.969 -36.316 1.00 58.83 201 GLU A CA 1
ATOM 1641 C C . GLU A 1 204 ? 26.550 21.354 -37.703 1.00 53.92 201 GLU A C 1
ATOM 1642 O O . GLU A 1 204 ? 27.339 21.676 -38.592 1.00 54.43 201 GLU A O 1
ATOM 1648 N N . LEU A 1 205 ? 25.227 21.295 -37.856 1.00 42.99 202 LEU A N 1
ATOM 1649 C CA . LEU A 1 205 ? 24.470 21.720 -39.043 1.00 50.84 202 LEU A CA 1
ATOM 1650 C C . LEU A 1 205 ? 23.467 20.658 -39.516 1.00 46.25 202 LEU A C 1
ATOM 1651 O O . LEU A 1 205 ? 23.812 19.691 -40.197 1.00 48.78 202 LEU A O 1
#

InterPro domains:
  IPR008144 Guanylate kinase-like domain [PS50052] (4-182)
  IPR008145 Guanylate kinase/L-type calcium channel beta subunit [PF00625] (4-183)
  IPR008145 Guanylate kinase/L-type calcium channel beta subunit [SM00072] (3-185)
  IPR017665 Guanylate kinase [MF_00328] (2-185)
  IPR017665 Guanylate kinase [TIGR03263] (5-182)
  IPR020590 Guanylate kinase, conserved site [PS00856] (38-55)
  IPR027417 P-loop containing nucleoside triphosphate hydrolase [G3DSA:3.40.50.300] (7-181)
  IPR027417 P-loop containing nucleoside triphosphate hydrolase [SSF52540] (4-187)

CATH classification: 3.40.50.300 (+1 more: 3.30.63.10)